Protein AF-0000000087541521 (afdb_homodimer)

Sequence (218 aa):
MKITISLGSNTEQEQHIEEAIERLKTVFSDITFTQPQWTEPIGVVSDRYLNCLANFTTSLSLQQLVQQLKDIETAMGDTHENHKQGIVLIDLDVIKYGDKEVKKIAWLQMKITISLGSNTEQEQHIEEAIERLKTVFSDITFTQPQWTEPIGVVSDRYLNCLANFTTSLSLQQLVQQLKDIETAMGDTHENHKQGIVLIDLDVIKYGDKEVKKIAWLQ

pLDDT: mean 88.77, std 13.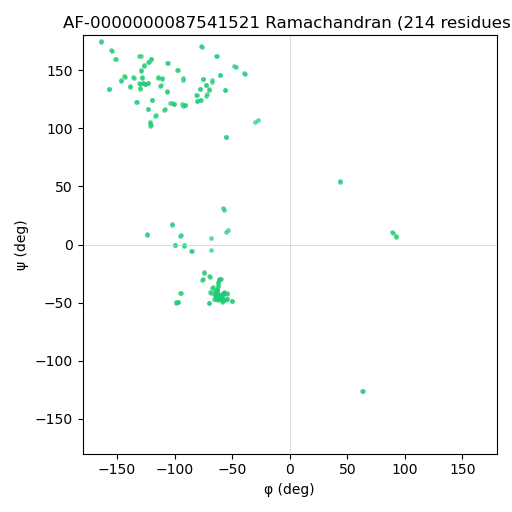25, range [38.22, 98.44]

Organism: Prevotella intermedia (NCBI:txid28131)

Secondary structure (DSSP, 8-state):
-EEEEEEEESSSHHHHHHHHHHHHHHH-TT-EEPPPEEE---------EEEEEEEEE----HHHHHHHHHHHHHHTT--HHHHHTT--S-EEEEEEETTEE----GGG-/-EEEEEEEESSSHHHHHHHHHHHHHHH-TT-EEPPPEEE---------EEEEEEEEE----HHHHHHHHHHHHHHTT--HHHHHTT--S-EEEEEEETTEE----GGG-

InterPro domains:
  IPR000550 7,8-Dihydro-6-hydroxymethylpterin-pyrophosphokinase, HPPK [PF01288] (5-98)
  IPR035907 7,8-Dihydro-6-hydroxymethylpterin-pyrophosphokinase HPPK superfamily [G3DSA:3.30.70.560] (2-107)
  IPR035907 7,8-Dihydro-6-hydroxymethylpterin-pyrophosphokinase HPPK superfamily [SSF55083] (2-102)

Solvent-accessible surface area (backbone atoms only — not comparable to full-atom values): 11579 Å² total; per-residue (Å²): 81,49,37,31,34,36,41,37,15,40,38,69,27,69,62,38,51,52,52,50,51,54,54,46,46,71,72,35,81,72,54,46,69,55,76,72,40,81,39,73,55,61,54,59,79,41,52,54,26,37,31,34,42,35,38,34,69,46,88,65,51,65,64,55,44,52,46,53,46,48,51,51,32,48,75,72,66,36,46,52,69,38,42,54,74,35,40,36,43,50,46,73,42,63,27,27,58,52,93,40,72,69,40,82,62,51,79,74,110,79,49,36,33,34,38,40,36,13,39,39,68,28,70,62,37,51,50,51,49,50,55,54,47,46,73,76,34,82,72,53,45,69,54,76,73,41,82,39,74,55,61,55,60,77,43,51,55,26,37,30,33,43,33,40,35,69,46,87,64,51,66,64,55,44,52,46,52,46,48,51,52,30,48,73,71,66,34,46,52,69,39,42,55,74,35,41,35,45,49,45,70,43,64,28,28,57,52,92,39,74,70,41,81,61,52,79,75,111

Structure (mmCIF, N/CA/C/O backbone):
data_AF-0000000087541521-model_v1
#
loop_
_entity.id
_entity.type
_entity.pdbx_description
1 polymer '2-amino-4-hydroxy-6-hydroxymethyldihydropteridine pyrophosphokinase'
#
loop_
_atom_site.group_PDB
_atom_site.id
_atom_site.type_symbol
_atom_site.label_atom_id
_atom_site.label_alt_id
_atom_site.label_comp_id
_atom_site.label_asym_id
_atom_site.label_entity_id
_atom_site.label_seq_id
_atom_site.pdbx_PDB_ins_code
_atom_site.Cartn_x
_atom_site.Cartn_y
_atom_site.Cartn_z
_atom_site.occupancy
_atom_site.B_iso_or_equiv
_atom_site.auth_seq_id
_atom_site.auth_comp_id
_atom_site.auth_asym_id
_atom_site.auth_atom_id
_atom_site.pdbx_PDB_model_num
ATOM 1 N N . MET A 1 1 ? 17.672 -13.102 -0.834 1 92.25 1 MET A N 1
ATOM 2 C CA . MET A 1 1 ? 16.875 -12.43 0.185 1 92.25 1 MET A CA 1
ATOM 3 C C . MET A 1 1 ? 15.461 -13.016 0.237 1 92.25 1 MET A C 1
ATOM 5 O O . MET A 1 1 ? 14.852 -13.266 -0.803 1 92.25 1 MET A O 1
ATOM 9 N N . LYS A 1 2 ? 15.008 -13.273 1.457 1 96.19 2 LYS A N 1
ATOM 10 C CA . LYS A 1 2 ? 13.672 -13.828 1.643 1 96.19 2 LYS A CA 1
ATOM 11 C C . LYS A 1 2 ? 12.602 -12.742 1.496 1 96.19 2 LYS A C 1
ATOM 13 O O . LYS A 1 2 ? 12.734 -11.656 2.061 1 96.19 2 LYS A O 1
ATOM 18 N N . ILE A 1 3 ? 11.555 -13.109 0.725 1 96.81 3 ILE A N 1
ATOM 19 C CA . ILE A 1 3 ? 10.523 -12.117 0.422 1 96.81 3 ILE A CA 1
ATOM 20 C C . ILE A 1 3 ? 9.148 -12.68 0.769 1 96.81 3 ILE A C 1
ATOM 22 O O . ILE A 1 3 ? 8.883 -13.867 0.548 1 96.81 3 ILE A O 1
ATOM 26 N N . THR A 1 4 ? 8.289 -11.883 1.341 1 96.5 4 THR A N 1
ATOM 27 C CA . THR A 1 4 ? 6.863 -12.156 1.452 1 96.5 4 THR A CA 1
ATOM 28 C C . THR A 1 4 ? 6.051 -11.078 0.741 1 96.5 4 THR A C 1
ATOM 30 O O . THR A 1 4 ? 6.262 -9.883 0.968 1 96.5 4 THR A O 1
ATOM 33 N N . ILE A 1 5 ? 5.223 -11.484 -0.166 1 96.5 5 ILE A N 1
ATOM 34 C CA . ILE A 1 5 ? 4.316 -10.531 -0.799 1 96.5 5 ILE A CA 1
ATOM 35 C C . ILE A 1 5 ? 2.869 -10.961 -0.559 1 96.5 5 ILE A C 1
ATOM 37 O O . ILE A 1 5 ? 2.607 -12.117 -0.218 1 96.5 5 ILE A O 1
ATOM 41 N N . SER A 1 6 ? 1.986 -10.062 -0.69 1 95.44 6 SER A N 1
ATOM 42 C CA . SER A 1 6 ? 0.557 -10.352 -0.658 1 95.44 6 SER A CA 1
ATOM 43 C C . SER A 1 6 ? -0.079 -10.148 -2.029 1 95.44 6 SER A C 1
ATOM 45 O O . SER A 1 6 ? 0.327 -9.266 -2.785 1 95.44 6 SER A O 1
ATOM 47 N N . LEU A 1 7 ? -0.996 -10.984 -2.305 1 96.25 7 LEU A N 1
ATOM 48 C CA . LEU A 1 7 ? -1.888 -10.859 -3.453 1 96.25 7 LEU A CA 1
ATOM 49 C C . LEU A 1 7 ? -3.32 -10.602 -3.002 1 96.25 7 LEU A C 1
ATOM 51 O O . LEU A 1 7 ? -3.805 -11.234 -2.062 1 96.25 7 LEU A O 1
ATOM 55 N N . GLY A 1 8 ? -3.979 -9.688 -3.666 1 93.94 8 GLY A N 1
ATOM 56 C CA . GLY A 1 8 ? -5.383 -9.438 -3.387 1 93.94 8 GLY A CA 1
ATOM 57 C C . GLY A 1 8 ? -6.172 -9.031 -4.617 1 93.94 8 GLY A C 1
ATOM 58 O O . GLY A 1 8 ? -5.668 -8.297 -5.473 1 93.94 8 GLY A O 1
ATOM 59 N N . SER A 1 9 ? -7.445 -9.531 -4.703 1 93.06 9 SER A N 1
ATOM 60 C CA . SER A 1 9 ? -8.359 -9.195 -5.789 1 93.06 9 SER A CA 1
ATOM 61 C C . SER A 1 9 ? -9.797 -9.086 -5.285 1 93.06 9 SER A C 1
ATOM 63 O O . SER A 1 9 ? -10.219 -9.875 -4.434 1 93.06 9 SER A O 1
ATOM 65 N N . ASN A 1 10 ? -10.5 -8.148 -5.898 1 91.5 10 ASN A N 1
ATOM 66 C CA . ASN A 1 10 ? -11.914 -8.055 -5.527 1 91.5 10 ASN A CA 1
ATOM 67 C C . ASN A 1 10 ? -12.82 -8.172 -6.742 1 91.5 10 ASN A C 1
ATOM 69 O O . ASN A 1 10 ? -14.016 -7.887 -6.66 1 91.5 10 ASN A O 1
ATOM 73 N N . THR A 1 11 ? -12.273 -8.5 -7.855 1 92.44 11 THR A N 1
ATOM 74 C CA . THR A 1 11 ? -12.992 -8.664 -9.117 1 92.44 11 THR A CA 1
ATOM 75 C C . THR A 1 11 ? -12.586 -9.953 -9.812 1 92.44 11 THR A C 1
ATOM 77 O O . THR A 1 11 ? -11.398 -10.172 -10.078 1 92.44 11 THR A O 1
ATOM 80 N N . GLU A 1 12 ? -13.641 -10.82 -10.078 1 95.19 12 GLU A N 1
ATOM 81 C CA . GLU A 1 12 ? -13.297 -12.133 -10.625 1 95.19 12 GLU A CA 1
ATOM 82 C C . GLU A 1 12 ? -12.109 -12.742 -9.898 1 95.19 12 GLU A C 1
ATOM 84 O O . GLU A 1 12 ? -11.125 -13.141 -10.531 1 95.19 12 GLU A O 1
ATOM 89 N N . GLN A 1 13 ? -12.273 -12.805 -8.664 1 95.69 13 GLN A N 1
ATOM 90 C CA . GLN A 1 13 ? -11.172 -12.969 -7.715 1 95.69 13 GLN A CA 1
ATOM 91 C C . GLN A 1 13 ? -10.398 -14.25 -8 1 95.69 13 GLN A C 1
ATOM 93 O O . GLN A 1 13 ? -9.172 -14.234 -8.102 1 95.69 13 GLN A O 1
ATOM 98 N N . GLU A 1 14 ? -11.125 -15.344 -8.148 1 96.88 14 GLU A N 1
ATOM 99 C CA . GLU A 1 14 ? -10.453 -16.625 -8.336 1 96.88 14 GLU A CA 1
ATOM 100 C C . GLU A 1 14 ? -9.625 -16.641 -9.617 1 96.88 14 GLU A C 1
ATOM 102 O O . GLU A 1 14 ? -8.477 -17.094 -9.617 1 96.88 14 GLU A O 1
ATOM 107 N N . GLN A 1 15 ? -10.195 -16.156 -10.648 1 97.81 15 GLN A N 1
ATOM 108 C CA . GLN A 1 15 ? -9.508 -16.125 -11.93 1 97.81 15 GLN A CA 1
ATOM 109 C C . GLN A 1 15 ? -8.258 -15.242 -11.859 1 97.81 15 GLN A C 1
ATOM 111 O O . GLN A 1 15 ? -7.195 -15.625 -12.352 1 97.81 15 GLN A O 1
ATOM 116 N N . HIS A 1 16 ? -8.391 -14.102 -11.312 1 98 16 HIS A N 1
ATOM 117 C CA . HIS A 1 16 ? -7.281 -13.148 -11.281 1 98 16 HIS A CA 1
ATOM 118 C C . HIS A 1 16 ? -6.172 -13.633 -10.352 1 98 16 HIS A C 1
ATOM 120 O O . HIS A 1 16 ? -4.988 -13.461 -10.648 1 98 16 HIS A O 1
ATOM 126 N N . ILE A 1 17 ? -6.508 -14.172 -9.234 1 98 17 ILE A N 1
ATOM 127 C CA . ILE A 1 17 ? -5.508 -14.727 -8.328 1 98 17 ILE A CA 1
ATOM 128 C C . ILE A 1 17 ? -4.742 -15.844 -9.031 1 98 17 ILE A C 1
ATOM 130 O O . ILE A 1 17 ? -3.512 -15.898 -8.969 1 98 17 ILE A O 1
ATOM 134 N N . GLU A 1 18 ? -5.469 -16.719 -9.672 1 98.12 18 GLU A N 1
ATOM 135 C CA . GLU A 1 18 ? -4.828 -17.828 -10.391 1 98.12 18 GLU A CA 1
ATOM 136 C C . GLU A 1 18 ? -3.867 -17.297 -11.461 1 98.12 18 GLU A C 1
ATOM 138 O O . GLU A 1 18 ? -2.746 -17.797 -11.594 1 98.12 18 GLU A O 1
ATOM 143 N N . GLU A 1 19 ? -4.32 -16.359 -12.227 1 98.31 19 GLU A N 1
ATOM 144 C CA . GLU A 1 19 ? -3.471 -15.773 -13.258 1 98.31 19 GLU A CA 1
ATOM 145 C C . GLU A 1 19 ? -2.215 -15.148 -12.648 1 98.31 19 GLU A C 1
ATOM 147 O O . GLU A 1 19 ? -1.116 -15.312 -13.18 1 98.31 19 GLU A O 1
ATOM 152 N N . ALA A 1 20 ? -2.393 -14.445 -11.609 1 98.44 20 ALA A N 1
ATOM 153 C CA . ALA A 1 20 ? -1.254 -13.836 -10.93 1 98.44 20 ALA A CA 1
ATOM 154 C C . ALA A 1 20 ? -0.259 -14.891 -10.469 1 98.44 20 ALA A C 1
ATOM 156 O O . ALA A 1 20 ? 0.955 -14.719 -10.594 1 98.44 20 ALA A O 1
ATOM 157 N N . ILE A 1 21 ? -0.761 -15.945 -9.914 1 98.19 21 ILE A N 1
ATOM 158 C CA . ILE A 1 21 ? 0.074 -17.047 -9.445 1 98.19 21 ILE A CA 1
ATOM 159 C C . ILE A 1 21 ? 0.919 -17.578 -10.602 1 98.19 21 ILE A C 1
ATOM 161 O O . ILE A 1 21 ? 2.131 -17.766 -10.461 1 98.19 21 ILE A O 1
ATOM 165 N N . GLU A 1 22 ? 0.287 -17.781 -11.688 1 98 22 GLU A N 1
ATOM 166 C CA . GLU A 1 22 ? 0.994 -18.297 -12.852 1 98 22 GLU A CA 1
ATOM 167 C C . GLU A 1 22 ? 2.088 -17.344 -13.312 1 98 22 GLU A C 1
ATOM 169 O O . GLU A 1 22 ? 3.207 -17.766 -13.609 1 98 22 GLU A O 1
ATOM 174 N N . ARG A 1 23 ? 1.8 -16.125 -13.375 1 98.06 23 ARG A N 1
ATOM 175 C CA . ARG A 1 23 ? 2.771 -15.125 -13.805 1 98.06 23 ARG A CA 1
ATOM 176 C C . ARG A 1 23 ? 3.932 -15.023 -12.82 1 98.06 23 ARG A C 1
ATOM 178 O O . ARG A 1 23 ? 5.09 -14.914 -13.227 1 98.06 23 ARG A O 1
ATOM 185 N N . LEU A 1 24 ? 3.615 -15.023 -11.594 1 98.25 24 LEU A N 1
ATOM 186 C CA . LEU A 1 24 ? 4.641 -14.922 -10.562 1 98.25 24 LEU A CA 1
ATOM 187 C C . LEU A 1 24 ? 5.574 -16.125 -10.602 1 98.25 24 LEU A C 1
ATOM 189 O O . LEU A 1 24 ? 6.781 -15.992 -10.398 1 98.25 24 LEU A O 1
ATOM 193 N N . LYS A 1 25 ? 5.004 -17.281 -10.859 1 97.81 25 LYS A N 1
ATOM 194 C CA . LYS A 1 25 ? 5.809 -18.5 -10.945 1 97.81 25 LYS A CA 1
ATOM 195 C C . LYS A 1 25 ? 6.809 -18.406 -12.094 1 97.81 25 LYS A C 1
ATOM 197 O O . LYS A 1 25 ? 7.898 -18.984 -12.023 1 97.81 25 LYS A O 1
ATOM 202 N N . THR A 1 26 ? 6.395 -17.719 -13.109 1 96.81 26 THR A N 1
ATOM 203 C CA . THR A 1 26 ? 7.277 -17.562 -14.258 1 96.81 26 THR A CA 1
ATOM 204 C C . THR A 1 26 ? 8.461 -16.656 -13.914 1 96.81 26 THR A C 1
ATOM 206 O O . THR A 1 26 ? 9.562 -16.844 -14.445 1 96.81 26 THR A O 1
ATOM 209 N N . VAL A 1 27 ? 8.336 -15.805 -13.039 1 95.62 27 VAL A N 1
ATOM 210 C CA . VAL A 1 27 ? 9.359 -14.828 -12.695 1 95.62 27 VAL A CA 1
ATOM 211 C C . VAL A 1 27 ? 10.195 -15.336 -11.523 1 95.62 27 VAL A C 1
ATOM 213 O O . VAL A 1 27 ? 11.414 -15.172 -11.5 1 95.62 27 VAL A O 1
ATOM 216 N N . PHE A 1 28 ? 9.492 -15.906 -10.586 1 96.88 28 PHE A N 1
ATOM 217 C CA . PHE A 1 28 ? 10.148 -16.406 -9.391 1 96.88 28 PHE A CA 1
ATOM 218 C C . PHE A 1 28 ? 10 -17.922 -9.281 1 96.88 28 PHE A C 1
ATOM 220 O O . PHE A 1 28 ? 8.945 -18.422 -8.891 1 96.88 28 PHE A O 1
ATOM 227 N N . SER A 1 29 ? 11.039 -18.641 -9.43 1 94.12 29 SER A N 1
ATOM 228 C CA . SER A 1 29 ? 11.008 -20.078 -9.633 1 94.12 29 SER A CA 1
ATOM 229 C C . SER A 1 29 ? 10.719 -20.828 -8.328 1 94.12 29 SER A C 1
ATOM 231 O O . SER A 1 29 ? 10.133 -21.906 -8.336 1 94.12 29 SER A O 1
ATOM 233 N N . ASP A 1 30 ? 11.102 -20.328 -7.18 1 97.62 30 ASP A N 1
ATOM 234 C CA . ASP A 1 30 ? 10.953 -21.031 -5.91 1 97.62 30 ASP A CA 1
ATOM 235 C C . ASP A 1 30 ? 9.766 -20.5 -5.117 1 97.62 30 ASP A C 1
ATOM 237 O O . ASP A 1 30 ? 9.648 -20.766 -3.918 1 97.62 30 ASP A O 1
ATOM 241 N N . ILE A 1 31 ? 8.898 -19.828 -5.754 1 98.12 31 ILE A N 1
ATOM 242 C CA . ILE A 1 31 ? 7.805 -19.156 -5.07 1 98.12 31 ILE A CA 1
ATOM 243 C C . ILE A 1 31 ? 6.781 -20.188 -4.594 1 98.12 31 ILE A C 1
ATOM 245 O O . ILE A 1 31 ? 6.477 -21.141 -5.312 1 98.12 31 ILE A O 1
ATOM 249 N N . THR A 1 32 ? 6.301 -20.016 -3.371 1 98.38 32 THR A N 1
ATOM 250 C CA . THR A 1 32 ? 5.199 -20.797 -2.805 1 98.38 32 THR A CA 1
ATOM 251 C C . THR A 1 32 ? 4.066 -19.875 -2.367 1 98.38 32 THR A C 1
ATOM 253 O O . THR A 1 32 ? 4.285 -18.688 -2.102 1 98.38 32 THR A O 1
ATOM 256 N N . PHE A 1 33 ? 2.85 -20.5 -2.305 1 98.12 33 PHE A N 1
ATOM 257 C CA . PHE A 1 33 ? 1.672 -19.703 -1.975 1 98.12 33 PHE A CA 1
ATOM 258 C C . PHE A 1 33 ? 0.891 -20.344 -0.832 1 98.12 33 PHE A C 1
ATOM 260 O O . PHE A 1 33 ? 0.854 -21.562 -0.707 1 98.12 33 PHE A O 1
ATOM 267 N N . THR A 1 34 ? 0.366 -19.516 -0.042 1 96.88 34 THR A N 1
ATOM 268 C CA . THR A 1 34 ? -0.642 -20 0.891 1 96.88 34 THR A CA 1
ATOM 269 C C . THR A 1 34 ? -1.975 -20.219 0.181 1 96.88 34 THR A C 1
ATOM 271 O O . THR A 1 34 ? -2.148 -19.812 -0.966 1 96.88 34 THR A O 1
ATOM 274 N N . GLN A 1 35 ? -2.871 -20.828 0.882 1 96.31 35 GLN A N 1
ATOM 275 C CA . GLN A 1 35 ? -4.227 -20.969 0.358 1 96.31 35 GLN A CA 1
ATOM 276 C C . GLN A 1 35 ? -4.941 -19.625 0.33 1 96.31 35 GLN A C 1
ATOM 278 O O . GLN A 1 35 ? -4.855 -18.844 1.287 1 96.31 35 GLN A O 1
ATOM 283 N N . PRO A 1 36 ? -5.59 -19.344 -0.822 1 96.06 36 PRO A N 1
ATOM 284 C CA . PRO A 1 36 ? -6.359 -18.094 -0.854 1 96.06 36 PRO A CA 1
ATOM 285 C C . PRO A 1 36 ? -7.469 -18.062 0.193 1 96.06 36 PRO A C 1
ATOM 287 O O . PRO A 1 36 ? -8.094 -19.094 0.473 1 96.06 36 PRO A O 1
ATOM 290 N N . GLN A 1 37 ? -7.695 -16.812 0.71 1 94.88 37 GLN A N 1
ATOM 291 C CA . GLN A 1 37 ? -8.727 -16.609 1.727 1 94.88 37 GLN A CA 1
ATOM 292 C C . GLN A 1 37 ? -9.641 -15.453 1.362 1 94.88 37 GLN A C 1
ATOM 294 O O . GLN A 1 37 ? -9.172 -14.422 0.863 1 94.88 37 GLN A O 1
ATOM 299 N N . TRP A 1 38 ? -10.922 -15.703 1.607 1 91.94 38 TRP A N 1
ATOM 300 C CA . TRP A 1 38 ? -11.898 -14.641 1.397 1 91.94 38 TRP A CA 1
ATOM 301 C C . TRP A 1 38 ? -11.922 -13.688 2.586 1 91.94 38 TRP A C 1
ATOM 303 O O . TRP A 1 38 ? -11.961 -14.117 3.738 1 91.94 38 TRP A O 1
ATOM 313 N N . THR A 1 39 ? -11.812 -12.406 2.279 1 85.25 39 THR A N 1
ATOM 314 C CA . THR A 1 39 ? -11.883 -11.391 3.328 1 85.25 39 THR A CA 1
ATOM 315 C C . THR A 1 39 ? -12.891 -10.305 2.965 1 85.25 39 THR A C 1
ATOM 317 O O . THR A 1 39 ? -13.18 -10.094 1.786 1 85.25 39 THR A O 1
ATOM 320 N N . GLU A 1 40 ? -13.508 -9.695 4 1 80.06 40 GLU A N 1
ATOM 321 C CA . GLU A 1 40 ? -14.398 -8.562 3.77 1 80.06 40 GLU A CA 1
ATOM 322 C C . GLU A 1 40 ? -13.602 -7.293 3.453 1 80.06 40 GLU A C 1
ATOM 324 O O . GLU A 1 40 ? -12.492 -7.109 3.957 1 80.06 40 GLU A O 1
ATOM 329 N N . PRO A 1 41 ? -14.188 -6.527 2.533 1 76.25 41 PRO A N 1
ATOM 330 C CA . PRO A 1 41 ? -13.508 -5.246 2.32 1 76.25 41 PRO A CA 1
ATOM 331 C C . PRO A 1 41 ? -13.359 -4.438 3.605 1 76.25 41 PRO A C 1
ATOM 333 O O . PRO A 1 41 ? -14.195 -4.547 4.508 1 76.25 41 PRO A O 1
ATOM 336 N N . ILE A 1 42 ? -12.203 -3.924 3.846 1 61.38 42 ILE A N 1
ATOM 337 C CA . ILE A 1 42 ? -12.023 -3.064 5.012 1 61.38 42 ILE A CA 1
ATOM 338 C C . ILE A 1 42 ? -13.023 -1.912 4.961 1 61.38 42 ILE A C 1
ATOM 340 O O . ILE A 1 42 ? -13.117 -1.204 3.955 1 61.38 42 ILE A O 1
ATOM 344 N N . GLY A 1 43 ? -14.266 -2.113 5.637 1 54.97 43 GLY A N 1
ATOM 345 C CA . GLY A 1 43 ? -15.398 -1.207 5.688 1 54.97 43 GLY A CA 1
ATOM 346 C C . GLY A 1 43 ? -15.008 0.254 5.602 1 54.97 43 GLY A C 1
ATOM 347 O O . GLY A 1 43 ? -13.945 0.645 6.098 1 54.97 43 GLY A O 1
ATOM 348 N N . VAL A 1 44 ? -15.227 0.86 4.492 1 51.72 44 VAL A N 1
ATOM 349 C CA . VAL A 1 44 ? -15.18 2.316 4.426 1 51.72 44 VAL A CA 1
ATOM 350 C C . VAL A 1 44 ? -16.172 2.914 5.422 1 51.72 44 VAL A C 1
ATOM 352 O O . VAL A 1 44 ? -17.359 3.029 5.125 1 51.72 44 VAL A O 1
ATOM 355 N N . VAL A 1 45 ? -16.453 2.311 6.469 1 51.28 45 VAL A N 1
ATOM 356 C CA . VAL A 1 45 ? -17.25 3.205 7.305 1 51.28 45 VAL A CA 1
ATOM 357 C C . VAL A 1 45 ? -16.516 4.531 7.492 1 51.28 45 VAL A C 1
ATOM 359 O O . VAL A 1 45 ? -16.984 5.41 8.219 1 51.28 45 VAL A O 1
ATOM 362 N N . SER A 1 46 ? -15.516 4.672 6.703 1 58.59 46 SER A N 1
ATOM 363 C CA . SER A 1 46 ? -14.719 5.734 7.312 1 58.59 46 SER A CA 1
ATOM 364 C C . SER A 1 46 ? -15.016 7.086 6.672 1 58.59 46 SER A C 1
ATOM 366 O O . SER A 1 46 ? -15.555 7.148 5.562 1 58.59 46 SER A O 1
ATOM 368 N N . ASP A 1 47 ? -14.883 8.148 7.406 1 72.12 47 ASP A N 1
ATOM 369 C CA . ASP A 1 47 ? -14.945 9.57 7.07 1 72.12 47 ASP A CA 1
ATOM 370 C C . ASP A 1 47 ? -14.078 9.883 5.848 1 72.12 47 ASP A C 1
ATOM 372 O O . ASP A 1 47 ? -13.336 9.023 5.371 1 72.12 47 ASP A O 1
ATOM 376 N N . ARG A 1 48 ? -14.43 10.875 5.195 1 87.44 48 ARG A N 1
ATOM 377 C CA . ARG A 1 48 ? -13.602 11.438 4.129 1 87.44 48 ARG A CA 1
ATOM 378 C C . ARG A 1 48 ? -12.125 11.414 4.516 1 87.44 48 ARG A C 1
ATOM 380 O O . ARG A 1 48 ? -11.789 11.383 5.703 1 87.44 48 ARG A O 1
ATOM 387 N N . TYR A 1 49 ? -11.367 11.242 3.492 1 90.88 49 TYR A N 1
ATOM 388 C CA . TYR A 1 49 ? -9.93 11.328 3.705 1 90.88 49 TYR A CA 1
ATOM 389 C C . TYR A 1 49 ? -9.43 12.75 3.451 1 90.88 49 TYR A C 1
ATOM 391 O O . TYR A 1 49 ? -9.969 13.461 2.6 1 90.88 49 TYR A O 1
ATOM 399 N N . LEU A 1 50 ? -8.492 13.125 4.293 1 94.38 50 LEU A N 1
ATOM 400 C CA . LEU A 1 50 ? -7.641 14.266 3.959 1 94.38 50 LEU A CA 1
ATOM 401 C C . LEU A 1 50 ? -6.27 13.797 3.479 1 94.38 50 LEU A C 1
ATOM 403 O O . LEU A 1 50 ? -5.613 13 4.148 1 94.38 50 LEU A O 1
ATOM 407 N N . ASN A 1 51 ? -5.941 14.219 2.236 1 94.44 51 ASN A N 1
ATOM 408 C CA . ASN A 1 51 ? -4.699 13.766 1.623 1 94.44 51 ASN A CA 1
ATOM 409 C C . ASN A 1 51 ? -3.855 14.938 1.139 1 94.44 51 ASN A C 1
ATOM 411 O O . ASN A 1 51 ? -4.391 16 0.811 1 94.44 51 ASN A O 1
ATOM 415 N N . CYS A 1 52 ? -2.535 14.734 1.047 1 95.69 52 CYS A N 1
ATOM 416 C CA . CYS A 1 52 ? -1.644 15.664 0.359 1 95.69 52 CYS A CA 1
ATOM 417 C C . CYS A 1 52 ? -0.382 14.953 -0.119 1 95.69 52 CYS A C 1
ATOM 419 O O . CYS A 1 52 ? -0.144 13.797 0.232 1 95.69 52 CYS A O 1
ATOM 421 N N . LEU A 1 53 ? 0.318 15.641 -0.955 1 96.38 53 LEU A N 1
ATOM 422 C CA . LEU A 1 53 ? 1.6 15.141 -1.438 1 96.38 53 LEU A CA 1
ATOM 423 C C . LEU A 1 53 ? 2.756 15.906 -0.802 1 96.38 53 LEU A C 1
ATOM 425 O O . LEU A 1 53 ? 2.588 17.047 -0.368 1 96.38 53 LEU A O 1
ATOM 429 N N . ALA A 1 54 ? 3.83 15.242 -0.804 1 97.88 54 ALA A N 1
ATOM 430 C CA . ALA A 1 54 ? 5.07 15.875 -0.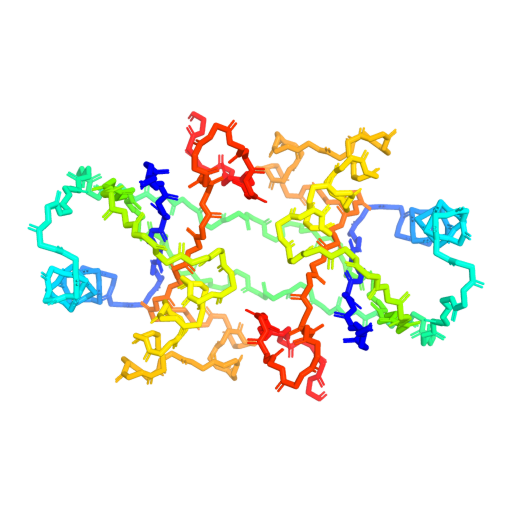365 1 97.88 54 ALA A CA 1
ATOM 431 C C . ALA A 1 54 ? 6.223 15.539 -1.308 1 97.88 54 ALA A C 1
ATOM 433 O O . ALA A 1 54 ? 6.309 14.422 -1.816 1 97.88 54 ALA A O 1
ATOM 434 N N . ASN A 1 55 ? 7.043 16.5 -1.474 1 97.88 55 ASN A N 1
ATOM 435 C CA . ASN A 1 55 ? 8.227 16.359 -2.318 1 97.88 55 ASN A CA 1
ATOM 436 C C . ASN A 1 55 ? 9.5 16.734 -1.571 1 97.88 55 ASN A C 1
ATOM 438 O O . ASN A 1 55 ? 9.508 17.719 -0.812 1 97.88 55 ASN A O 1
ATOM 442 N N . PHE A 1 56 ? 10.523 15.922 -1.787 1 98.12 56 PHE A N 1
ATOM 443 C CA . PHE A 1 56 ? 11.812 16.203 -1.168 1 98.12 56 PHE A CA 1
ATOM 444 C C . PHE A 1 56 ? 12.922 15.398 -1.841 1 98.12 56 PHE A C 1
ATOM 446 O O . PHE A 1 56 ? 12.664 14.617 -2.76 1 98.12 56 PHE A O 1
ATOM 453 N N . THR A 1 57 ? 14.148 15.664 -1.433 1 97.31 57 THR A N 1
ATOM 454 C CA . THR A 1 57 ? 15.305 14.898 -1.884 1 97.31 57 THR A CA 1
ATOM 455 C C . THR A 1 57 ? 15.93 14.133 -0.723 1 97.31 57 THR A C 1
ATOM 457 O O . THR A 1 57 ? 15.828 14.555 0.432 1 97.31 57 THR A O 1
ATOM 460 N N . THR A 1 58 ? 16.438 12.891 -1.055 1 96.75 58 THR A N 1
ATOM 461 C CA . THR A 1 58 ? 17.109 12.117 -0.024 1 96.75 58 THR A CA 1
ATOM 462 C C . THR A 1 58 ? 18.156 11.195 -0.644 1 96.75 58 THR A C 1
ATOM 464 O O . THR A 1 58 ? 18.141 10.945 -1.852 1 96.75 58 THR A O 1
ATOM 467 N N . SER A 1 59 ? 19.109 10.758 0.187 1 95.75 59 SER A N 1
ATOM 468 C CA . SER A 1 59 ? 20.094 9.781 -0.246 1 95.75 59 SER A CA 1
ATOM 469 C C . SER A 1 59 ? 19.734 8.375 0.234 1 95.75 59 SER A C 1
ATOM 471 O O . SER A 1 59 ? 20.438 7.41 -0.085 1 95.75 59 SER A O 1
ATOM 473 N N . LEU A 1 60 ? 18.641 8.258 0.942 1 95.44 60 LEU A N 1
ATOM 474 C CA . LEU A 1 60 ? 18.203 6.965 1.455 1 95.44 60 LEU A CA 1
ATOM 475 C C . LEU A 1 60 ? 17.781 6.043 0.317 1 95.44 60 LEU A C 1
ATOM 477 O O . LEU A 1 60 ? 17.172 6.488 -0.657 1 95.44 60 LEU A O 1
ATOM 481 N N . SER A 1 61 ? 18.125 4.73 0.464 1 93.94 61 SER A N 1
ATOM 482 C CA . SER A 1 61 ? 17.547 3.742 -0.442 1 93.94 61 SER A CA 1
ATOM 483 C C . SER A 1 61 ? 16.031 3.656 -0.276 1 93.94 61 SER A C 1
ATOM 485 O O . SER A 1 61 ? 15.477 4.133 0.72 1 93.94 61 SER A O 1
ATOM 487 N N . LEU A 1 62 ? 15.398 3.09 -1.262 1 92.94 62 LEU A N 1
ATOM 488 C CA . LEU A 1 62 ? 13.953 2.914 -1.159 1 92.94 62 LEU A CA 1
ATOM 489 C C . LEU A 1 62 ? 13.586 2.158 0.113 1 92.94 62 LEU A C 1
ATOM 491 O O . LEU A 1 62 ? 12.625 2.518 0.798 1 92.94 62 LEU A O 1
ATOM 495 N N . GLN A 1 63 ? 14.352 1.145 0.4 1 91.25 63 GLN A N 1
ATOM 496 C CA . GLN A 1 63 ? 14.109 0.345 1.597 1 91.25 63 GLN A CA 1
ATOM 497 C C . GLN A 1 63 ? 14.234 1.194 2.859 1 91.25 63 GLN A C 1
ATOM 499 O O . GLN A 1 63 ? 13.383 1.125 3.744 1 91.25 63 GLN A O 1
ATOM 504 N N . GLN A 1 64 ? 15.234 1.973 2.947 1 93.31 64 GLN A N 1
ATOM 505 C CA . GLN A 1 64 ? 15.469 2.832 4.102 1 93.31 64 GLN A CA 1
ATOM 506 C C . GLN A 1 64 ? 14.375 3.885 4.234 1 93.31 64 GLN A C 1
ATOM 508 O O . GLN A 1 64 ? 13.953 4.215 5.348 1 93.31 64 GLN A O 1
ATOM 513 N N . LEU A 1 65 ? 13.992 4.395 3.09 1 95 65 LEU A N 1
ATOM 514 C CA . LEU A 1 65 ? 12.945 5.414 3.082 1 95 65 LEU A CA 1
ATOM 515 C C . LEU A 1 65 ? 11.633 4.84 3.598 1 95 65 LEU A C 1
ATOM 517 O O . LEU A 1 65 ? 10.977 5.449 4.445 1 95 65 LEU A O 1
ATOM 521 N N . VAL A 1 66 ? 11.273 3.717 3.133 1 93 66 VAL A N 1
ATOM 522 C CA . VAL A 1 66 ? 10.039 3.055 3.557 1 93 66 VAL A CA 1
ATOM 523 C C . VAL A 1 66 ? 10.078 2.82 5.066 1 93 66 VAL A C 1
ATOM 525 O O . VAL A 1 66 ? 9.094 3.086 5.762 1 93 66 VAL A O 1
ATOM 528 N N . GLN A 1 67 ? 11.18 2.408 5.531 1 92.88 67 GLN A N 1
ATOM 529 C CA . GLN A 1 67 ? 11.32 2.168 6.965 1 92.88 67 GLN A CA 1
ATOM 530 C C . GLN A 1 67 ? 11.156 3.461 7.758 1 92.88 67 GLN A C 1
ATOM 532 O O . GLN A 1 67 ? 10.523 3.465 8.82 1 92.88 67 GLN A O 1
ATOM 537 N N . GLN A 1 68 ? 11.766 4.473 7.258 1 94.94 68 GLN A N 1
ATOM 538 C CA . GLN A 1 68 ? 11.664 5.766 7.93 1 94.94 68 GLN A CA 1
ATOM 539 C C . GLN A 1 68 ? 10.211 6.227 8 1 94.94 68 GLN A C 1
ATOM 541 O O . GLN A 1 68 ? 9.773 6.762 9.023 1 94.94 68 GLN A O 1
ATOM 546 N N . LEU A 1 69 ? 9.453 6.113 6.941 1 95.25 69 LEU A N 1
ATOM 547 C CA . LEU A 1 69 ? 8.047 6.496 6.922 1 95.25 69 LEU A CA 1
ATOM 548 C C . LEU A 1 69 ? 7.238 5.641 7.887 1 95.25 69 LEU A C 1
ATOM 550 O O . LEU A 1 69 ? 6.367 6.148 8.594 1 95.25 69 LEU A O 1
ATOM 554 N N . LYS A 1 70 ? 7.57 4.414 7.938 1 92.62 70 LYS A N 1
ATOM 555 C CA . LYS A 1 70 ? 6.887 3.512 8.859 1 92.62 70 LYS A CA 1
ATOM 556 C C . LYS A 1 70 ? 7.152 3.906 10.312 1 92.62 70 LYS A C 1
ATOM 558 O O . LYS A 1 70 ? 6.258 3.82 11.156 1 92.62 70 LYS A O 1
ATOM 563 N N . ASP A 1 71 ? 8.352 4.227 10.562 1 94 71 ASP A N 1
ATOM 564 C CA . ASP A 1 71 ? 8.703 4.68 11.906 1 94 71 ASP A CA 1
ATOM 565 C C . ASP A 1 71 ? 7.855 5.883 12.312 1 94 71 ASP A C 1
ATOM 567 O O . ASP A 1 71 ? 7.422 5.984 13.461 1 94 71 ASP A O 1
ATOM 571 N N . ILE A 1 72 ? 7.66 6.77 11.398 1 96.06 72 ILE A N 1
ATOM 572 C CA . ILE A 1 72 ? 6.852 7.957 11.672 1 96.06 72 ILE A CA 1
ATOM 573 C C . ILE A 1 72 ? 5.406 7.543 11.938 1 96.06 72 ILE A C 1
ATOM 575 O O . ILE A 1 72 ? 4.789 8.016 12.898 1 96.06 72 ILE A O 1
ATOM 579 N N . GLU A 1 73 ? 4.805 6.672 11.102 1 95.62 73 GLU A N 1
ATOM 580 C CA . GLU A 1 73 ? 3.453 6.164 11.32 1 95.62 73 GLU A CA 1
ATOM 581 C C . GLU A 1 73 ? 3.314 5.539 12.703 1 95.62 73 GLU A C 1
ATOM 583 O O . GLU A 1 73 ? 2.357 5.824 13.43 1 95.62 73 GLU A O 1
ATOM 588 N N . THR A 1 74 ? 4.301 4.707 13.031 1 93.19 74 THR A N 1
ATOM 589 C CA . THR A 1 74 ? 4.301 4.012 14.312 1 93.19 74 THR A CA 1
ATOM 590 C C . THR A 1 74 ? 4.371 5.004 15.469 1 93.19 74 THR A C 1
ATOM 592 O O . THR A 1 74 ? 3.646 4.871 16.453 1 93.19 74 THR A O 1
ATOM 595 N N . ALA A 1 75 ? 5.188 5.961 15.375 1 95.81 75 ALA A N 1
ATOM 596 C CA . ALA A 1 75 ? 5.336 6.984 16.406 1 95.81 75 ALA A CA 1
ATOM 597 C C . ALA A 1 75 ? 4.035 7.758 16.594 1 95.81 75 ALA A C 1
ATOM 599 O O . ALA A 1 75 ? 3.742 8.219 17.703 1 95.81 75 ALA A O 1
ATOM 600 N N . MET A 1 76 ? 3.256 7.887 15.555 1 96.75 76 MET A N 1
ATOM 601 C CA . MET A 1 76 ? 1.99 8.609 15.617 1 96.75 76 MET A CA 1
ATOM 602 C C . MET A 1 76 ? 0.868 7.703 16.109 1 96.75 76 MET A C 1
ATOM 604 O O . MET A 1 76 ? -0.269 8.148 16.281 1 96.75 76 MET A O 1
ATOM 608 N N . GLY A 1 77 ? 1.154 6.473 16.281 1 94 77 GLY A N 1
ATOM 609 C CA . GLY A 1 77 ? 0.191 5.547 16.859 1 94 77 GLY A CA 1
ATOM 610 C C . GLY A 1 77 ? -0.643 4.832 15.805 1 94 77 GLY A C 1
ATOM 611 O O . GLY A 1 77 ? -1.67 4.23 16.125 1 94 77 GLY A O 1
ATOM 612 N N . ASP A 1 78 ? -0.259 5.062 14.539 1 90.44 78 ASP A N 1
ATOM 613 C CA . ASP A 1 78 ? -0.979 4.312 13.508 1 90.44 78 ASP A CA 1
ATOM 614 C C . ASP A 1 78 ? -0.581 2.84 13.523 1 90.44 78 ASP A C 1
ATOM 616 O O . ASP A 1 78 ? 0.606 2.512 13.586 1 90.44 78 ASP A O 1
ATOM 620 N N . THR A 1 79 ? -1.633 1.966 13.547 1 84.88 79 THR A N 1
ATOM 621 C CA . THR A 1 79 ? -1.361 0.535 13.641 1 84.88 79 THR A CA 1
ATOM 622 C C . THR A 1 79 ? -2.158 -0.233 12.586 1 84.88 79 THR A C 1
ATOM 624 O O . THR A 1 79 ? -3.146 0.278 12.055 1 84.88 79 THR A O 1
ATOM 627 N N . HIS A 1 80 ? -1.644 -1.411 12.422 1 79.81 80 HIS A N 1
ATOM 628 C CA . HIS A 1 80 ? -2.363 -2.312 11.531 1 79.81 80 HIS A CA 1
ATOM 629 C C . HIS A 1 80 ? -3.764 -2.609 12.055 1 79.81 80 HIS A C 1
ATOM 631 O O . HIS A 1 80 ? -4.715 -2.711 11.273 1 79.81 80 HIS A O 1
ATOM 637 N N . GLU A 1 81 ? -3.83 -2.682 13.312 1 81.56 81 GLU A N 1
ATOM 638 C CA . GLU A 1 81 ? -5.113 -2.947 13.945 1 81.56 81 GLU A CA 1
ATOM 639 C C . GLU A 1 81 ? -6.109 -1.822 13.68 1 81.56 81 GLU A C 1
ATOM 641 O O . GLU A 1 81 ? -7.293 -2.074 13.453 1 81.56 81 GLU A O 1
ATOM 646 N N . ASN A 1 82 ? -5.676 -0.619 13.742 1 83.56 82 ASN A N 1
ATOM 647 C CA . ASN A 1 82 ? -6.527 0.516 13.398 1 83.56 82 ASN A CA 1
ATOM 648 C C . ASN A 1 82 ? -7.078 0.396 11.977 1 83.56 82 ASN A C 1
ATOM 650 O O . ASN A 1 82 ? -8.281 0.565 11.758 1 83.56 82 ASN A O 1
ATOM 654 N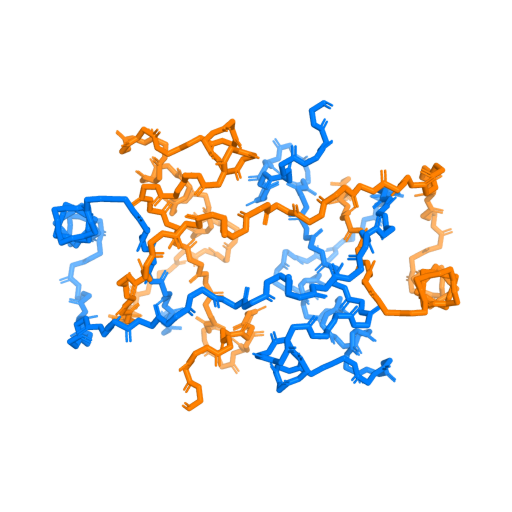 N . HIS A 1 83 ? -6.262 -0.004 11.062 1 80.56 83 HIS A N 1
ATOM 655 C CA . HIS A 1 83 ? -6.66 -0.089 9.664 1 80.56 83 HIS A CA 1
ATOM 656 C C . HIS A 1 83 ? -7.715 -1.171 9.453 1 80.56 83 HIS A C 1
ATOM 658 O O . HIS A 1 83 ? -8.633 -1.001 8.648 1 80.56 83 HIS A O 1
ATOM 664 N N . LYS A 1 84 ? -7.586 -2.223 10.164 1 76.5 84 LYS A N 1
ATOM 665 C CA . LYS A 1 84 ? -8.562 -3.305 10.086 1 76.5 84 LYS A CA 1
ATOM 666 C C . LYS A 1 84 ? -9.953 -2.82 10.484 1 76.5 84 LYS A C 1
ATOM 668 O O . LYS A 1 84 ? -10.961 -3.322 9.984 1 76.5 84 LYS A O 1
ATOM 673 N N . GLN A 1 85 ? -9.977 -1.853 11.344 1 80.62 85 GLN A N 1
ATOM 674 C CA . GLN A 1 85 ? -11.242 -1.302 11.828 1 80.62 85 GLN A CA 1
ATOM 675 C C . GLN A 1 85 ? -11.688 -0.122 10.969 1 80.62 85 GLN A C 1
ATOM 677 O O . GLN A 1 85 ? -12.672 0.546 11.289 1 80.62 85 GLN A O 1
ATOM 682 N N . GLY A 1 86 ? -10.883 0.154 10.039 1 79.75 86 GLY A N 1
ATOM 683 C CA . GLY A 1 86 ? -11.227 1.244 9.141 1 79.75 86 GLY A CA 1
ATOM 684 C C . GLY A 1 86 ? -10.719 2.592 9.617 1 79.75 86 GLY A C 1
ATOM 685 O O . GLY A 1 86 ? -11.164 3.635 9.133 1 79.75 86 GLY A O 1
ATOM 686 N N . ILE A 1 87 ? -9.891 2.576 10.617 1 86.75 87 ILE A N 1
ATOM 687 C CA . ILE A 1 87 ? -9.336 3.805 11.18 1 86.75 87 ILE A CA 1
ATOM 688 C C . ILE A 1 87 ? -7.918 4.016 10.648 1 86.75 87 ILE A C 1
ATOM 690 O O . ILE A 1 87 ? -7.035 3.186 10.875 1 86.75 87 ILE A O 1
ATOM 694 N N . VAL A 1 88 ? -7.691 5.098 10.008 1 90.62 88 VAL A N 1
ATOM 695 C CA . VAL A 1 88 ? -6.371 5.457 9.5 1 90.62 88 VAL A CA 1
ATOM 696 C C . VAL A 1 88 ? -5.934 6.797 10.094 1 90.62 88 VAL A C 1
ATOM 698 O O . VAL A 1 88 ? -6.391 7.855 9.656 1 90.62 88 VAL A O 1
ATOM 701 N N . LEU A 1 89 ? -5.035 6.73 11.031 1 94.19 89 LEU A N 1
ATOM 702 C CA . LEU A 1 89 ? -4.508 7.969 11.594 1 94.19 89 LEU A CA 1
ATOM 703 C C . LEU A 1 89 ? -3.639 8.695 10.578 1 94.19 89 LEU A C 1
ATOM 705 O O . LEU A 1 89 ? -3.812 9.898 10.352 1 94.19 89 LEU A O 1
ATOM 709 N N . ILE A 1 90 ? -2.715 7.953 10.008 1 95.19 90 ILE A N 1
ATOM 710 C CA . ILE A 1 90 ? -1.831 8.484 8.977 1 95.19 90 ILE A CA 1
ATOM 711 C C . ILE A 1 90 ? -1.285 7.34 8.125 1 95.19 90 ILE A C 1
ATOM 713 O O . ILE A 1 90 ? -0.925 6.281 8.648 1 95.19 90 ILE A O 1
ATOM 717 N N . ASP A 1 91 ? -1.296 7.457 6.863 1 92.31 91 ASP A N 1
ATOM 718 C CA . ASP A 1 91 ? -0.688 6.555 5.891 1 92.31 91 ASP A CA 1
ATOM 719 C C . ASP A 1 91 ? 0.295 7.301 4.988 1 92.31 91 ASP A C 1
ATOM 721 O O . ASP A 1 91 ? -0.07 8.281 4.344 1 92.31 91 ASP A O 1
ATOM 725 N N . LEU A 1 92 ? 1.528 6.938 5.066 1 95.19 92 LEU A N 1
ATOM 726 C CA . LEU A 1 92 ? 2.584 7.527 4.246 1 95.19 92 LEU A CA 1
ATOM 727 C C . LEU A 1 92 ? 3.066 6.535 3.191 1 95.19 92 LEU A C 1
ATOM 729 O O . LEU A 1 92 ? 3.545 5.449 3.523 1 95.19 92 LEU A O 1
ATOM 733 N N . ASP A 1 93 ? 2.9 6.832 1.95 1 92.44 93 ASP A N 1
ATOM 734 C CA . ASP A 1 93 ? 3.291 5.93 0.872 1 92.44 93 ASP A CA 1
ATOM 735 C C . ASP A 1 93 ? 4.262 6.609 -0.09 1 92.44 93 ASP A C 1
ATOM 737 O O . ASP A 1 93 ? 4.09 7.785 -0.427 1 92.44 93 ASP A O 1
ATOM 741 N N . VAL A 1 94 ? 5.254 5.848 -0.491 1 93.94 94 VAL A N 1
ATOM 742 C CA . VAL A 1 94 ? 6.137 6.352 -1.542 1 93.94 94 VAL A CA 1
ATOM 743 C C . VAL A 1 94 ? 5.445 6.223 -2.898 1 93.94 94 VAL A C 1
ATOM 745 O O . VAL A 1 94 ? 5.02 5.133 -3.287 1 93.94 94 VAL A O 1
ATOM 748 N N . ILE A 1 95 ? 5.352 7.328 -3.58 1 92.38 95 ILE A N 1
ATOM 749 C CA . ILE A 1 95 ? 4.684 7.352 -4.875 1 92.38 95 ILE A CA 1
ATOM 750 C C . ILE A 1 95 ? 5.723 7.293 -5.992 1 92.38 95 ILE A C 1
ATOM 752 O O . ILE A 1 95 ? 5.598 6.5 -6.93 1 92.38 95 ILE A O 1
ATOM 756 N N . LYS A 1 96 ? 6.684 8.156 -5.863 1 93.38 96 LYS A N 1
ATOM 757 C CA . LYS A 1 96 ? 7.777 8.203 -6.832 1 93.38 96 LYS A CA 1
ATOM 758 C C . LYS A 1 96 ? 9.133 8.188 -6.129 1 93.38 96 LYS A C 1
ATOM 760 O O . LYS A 1 96 ? 9.32 8.859 -5.113 1 93.38 96 LYS A O 1
ATOM 765 N N . TYR A 1 97 ? 10.047 7.367 -6.613 1 94.75 97 TYR A N 1
ATOM 766 C CA . TYR A 1 97 ? 11.445 7.297 -6.203 1 94.75 97 TYR A CA 1
ATOM 767 C C . TYR A 1 97 ? 12.375 7.566 -7.387 1 94.75 97 TYR A C 1
ATOM 769 O O . TYR A 1 97 ? 12.641 6.668 -8.188 1 94.75 97 TYR A O 1
ATOM 777 N N . GLY A 1 98 ? 12.836 8.734 -7.34 1 92.88 98 GLY A N 1
ATOM 778 C CA . GLY A 1 98 ? 13.477 9.172 -8.57 1 92.88 98 GLY A CA 1
ATOM 779 C C . GLY A 1 98 ? 12.531 9.234 -9.75 1 92.88 98 GLY A C 1
ATOM 780 O O . GLY A 1 98 ? 11.469 9.844 -9.672 1 92.88 98 GLY A O 1
ATOM 781 N N . ASP A 1 99 ? 12.898 8.57 -10.789 1 88.94 99 ASP A N 1
ATOM 782 C CA . ASP A 1 99 ? 12.062 8.57 -11.992 1 88.94 99 ASP A CA 1
ATOM 783 C C . ASP A 1 99 ? 11.133 7.363 -12.016 1 88.94 99 ASP A C 1
ATOM 785 O O . ASP A 1 99 ? 10.375 7.176 -12.969 1 88.94 99 ASP A O 1
ATOM 789 N N . LYS A 1 100 ? 11.156 6.727 -10.953 1 86.25 100 LYS A N 1
ATOM 790 C CA . LYS A 1 100 ? 10.406 5.473 -10.938 1 86.25 100 LYS A CA 1
ATOM 791 C C . LYS A 1 100 ? 9.125 5.613 -10.117 1 86.25 100 LYS A C 1
ATOM 793 O O . LYS A 1 100 ? 9.148 6.148 -9.008 1 86.25 100 LYS A O 1
ATOM 798 N N . GLU A 1 101 ? 8.07 5.18 -10.68 1 86.75 101 GLU A N 1
ATOM 799 C CA . GLU A 1 101 ? 6.801 5.141 -9.961 1 86.75 101 GLU A CA 1
ATOM 800 C C . GLU A 1 101 ? 6.723 3.914 -9.047 1 86.75 101 GLU A C 1
ATOM 802 O O . GLU A 1 101 ? 6.945 2.789 -9.5 1 86.75 101 GLU A O 1
ATOM 807 N N . VAL A 1 102 ? 6.5 4.105 -7.793 1 83.06 102 VAL A N 1
ATOM 808 C CA . VAL A 1 102 ? 6.445 3.037 -6.801 1 83.06 102 VAL A CA 1
ATOM 809 C C . VAL A 1 102 ? 4.992 2.641 -6.547 1 83.06 102 VAL A C 1
ATOM 811 O O . VAL A 1 102 ? 4.672 1.451 -6.473 1 83.06 102 VAL A O 1
ATOM 814 N N . LYS A 1 103 ? 4.168 3.57 -6.316 1 79.31 103 LYS A N 1
ATOM 815 C CA . LYS A 1 103 ? 2.744 3.357 -6.07 1 79.31 103 LYS A CA 1
ATOM 816 C C . LYS A 1 103 ? 1.901 4.41 -6.785 1 79.31 103 LYS A C 1
ATOM 818 O O . LYS A 1 103 ? 2.283 5.582 -6.848 1 79.31 103 LYS A O 1
ATOM 823 N N . LYS A 1 104 ? 0.894 3.799 -7.324 1 64.94 104 LYS A N 1
ATOM 824 C CA . LYS A 1 104 ? -0.025 4.742 -7.953 1 64.94 104 LYS A CA 1
ATOM 825 C C . LYS A 1 104 ? -1.148 5.137 -7 1 64.94 104 LYS A C 1
ATOM 827 O O . LYS A 1 104 ? -1.683 4.293 -6.277 1 64.94 104 LYS A O 1
ATOM 832 N N . ILE A 1 105 ? -1.312 6.387 -6.676 1 60.03 105 ILE A N 1
ATOM 833 C CA . ILE A 1 105 ? -2.375 6.852 -5.793 1 60.03 105 ILE A CA 1
ATOM 834 C C . ILE A 1 105 ? -3.604 7.23 -6.613 1 60.03 105 ILE A C 1
ATOM 836 O O . ILE A 1 105 ? -3.494 7.941 -7.617 1 60.03 105 ILE A O 1
ATOM 840 N N . ALA A 1 106 ? -4.625 6.578 -6.34 1 51.69 106 ALA A N 1
ATOM 841 C CA . ALA A 1 106 ? -5.895 6.77 -7.043 1 51.69 106 ALA A CA 1
ATOM 842 C C . ALA A 1 106 ? -6.273 8.242 -7.094 1 51.69 106 ALA A C 1
ATOM 844 O O . ALA A 1 106 ? -6.809 8.719 -8.094 1 51.69 106 ALA A O 1
ATOM 845 N N . TRP A 1 107 ? -6.238 8.969 -6.031 1 49.16 107 TRP A N 1
ATOM 846 C CA . TRP A 1 107 ? -6.824 10.305 -5.996 1 49.16 107 TRP A CA 1
ATOM 847 C C . TRP A 1 107 ? -5.957 11.305 -6.754 1 49.16 107 TRP A C 1
ATOM 849 O O . TRP A 1 107 ? -6.355 12.453 -6.961 1 49.16 107 TRP A O 1
ATOM 859 N N . LEU A 1 108 ? -4.645 11.016 -6.898 1 48.12 108 LEU A N 1
ATOM 860 C CA . LEU A 1 108 ? -3.799 12 -7.562 1 48.12 108 LEU A CA 1
ATOM 861 C C . LEU A 1 108 ? -4.156 12.109 -9.039 1 48.12 108 LEU A C 1
ATOM 863 O O . LEU A 1 108 ? -3.562 12.906 -9.773 1 48.12 108 LEU A O 1
ATOM 867 N N . GLN A 1 109 ? -5.078 11.555 -9.617 1 38.22 109 GLN A N 1
ATOM 868 C CA . GLN A 1 109 ? -5.277 11.953 -11.008 1 38.22 109 GLN A CA 1
ATOM 869 C C . GLN A 1 109 ? -5.73 13.406 -11.109 1 38.22 109 GLN A C 1
ATOM 871 O O . GLN A 1 109 ? -6.512 13.875 -10.273 1 38.22 109 GLN A O 1
ATOM 876 N N . MET B 1 1 ? 18.312 12.055 -4.496 1 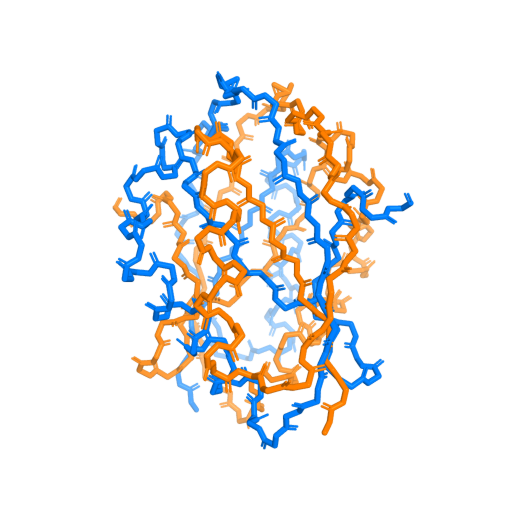92.31 1 MET B N 1
ATOM 877 C CA . MET B 1 1 ? 17.219 11.461 -5.258 1 92.31 1 MET B CA 1
ATOM 878 C C . MET B 1 1 ? 15.898 12.164 -4.949 1 92.31 1 MET B C 1
ATOM 880 O O . MET B 1 1 ? 15.602 12.461 -3.789 1 92.31 1 MET B O 1
ATOM 884 N N . LYS B 1 2 ? 15.18 12.469 -6.012 1 96.06 2 LYS B N 1
ATOM 885 C CA . LYS B 1 2 ? 13.891 13.133 -5.852 1 96.06 2 LYS B CA 1
ATOM 886 C C . LYS B 1 2 ? 12.812 12.148 -5.422 1 96.06 2 LYS B C 1
ATOM 888 O O . LYS B 1 2 ? 12.695 11.062 -5.992 1 96.06 2 LYS B O 1
ATOM 893 N N . ILE B 1 3 ? 12.039 12.594 -4.41 1 96.81 3 ILE B N 1
ATOM 894 C CA . ILE B 1 3 ? 11.039 11.695 -3.84 1 96.81 3 ILE B CA 1
ATOM 895 C C . ILE B 1 3 ? 9.672 12.375 -3.822 1 96.81 3 ILE B C 1
ATOM 897 O O . ILE B 1 3 ? 9.578 13.578 -3.557 1 96.81 3 ILE B O 1
ATOM 901 N N . THR B 1 4 ? 8.625 11.664 -4.141 1 96.56 4 THR B N 1
ATOM 902 C CA . THR B 1 4 ? 7.25 12.062 -3.883 1 96.56 4 THR B CA 1
ATOM 903 C C . THR B 1 4 ? 6.559 11.047 -2.975 1 96.56 4 THR B C 1
ATOM 905 O O . THR B 1 4 ? 6.59 9.844 -3.238 1 96.56 4 THR B O 1
ATOM 908 N N . ILE B 1 5 ? 6.035 11.516 -1.888 1 96.5 5 ILE B N 1
ATOM 909 C CA . ILE B 1 5 ? 5.242 10.641 -1.033 1 96.5 5 ILE B CA 1
ATOM 910 C C . ILE B 1 5 ? 3.826 11.195 -0.897 1 96.5 5 ILE B C 1
ATOM 912 O O . ILE B 1 5 ? 3.588 12.375 -1.173 1 96.5 5 ILE B O 1
ATOM 916 N N . SER B 1 6 ? 2.926 10.367 -0.532 1 95.5 6 SER B N 1
ATOM 917 C CA . SER B 1 6 ? 1.566 10.781 -0.198 1 95.5 6 SER B CA 1
ATOM 918 C C . SER B 1 6 ? 1.288 10.617 1.292 1 95.5 6 SER B C 1
ATOM 920 O O . SER B 1 6 ? 1.788 9.68 1.921 1 95.5 6 SER B O 1
ATOM 922 N N . LEU B 1 7 ? 0.563 11.539 1.791 1 96.25 7 LEU B N 1
ATOM 923 C CA . LEU B 1 7 ? -0.01 11.469 3.131 1 96.25 7 LEU B CA 1
ATOM 924 C C . LEU B 1 7 ? -1.528 11.336 3.066 1 96.25 7 LEU B C 1
ATOM 926 O O . LEU B 1 7 ? -2.182 12.023 2.279 1 96.25 7 LEU B O 1
ATOM 930 N N . GLY B 1 8 ? -2.08 10.469 3.893 1 93.94 8 GLY B N 1
ATOM 931 C CA . GLY B 1 8 ? -3.525 10.336 3.99 1 93.94 8 GLY B CA 1
ATOM 932 C C . GLY B 1 8 ? -4 9.984 5.387 1 93.94 8 GLY B C 1
ATOM 933 O O . GLY B 1 8 ? -3.355 9.203 6.09 1 93.94 8 GLY B O 1
ATOM 934 N N . SER B 1 9 ? -5.152 10.609 5.797 1 93.06 9 SER B N 1
ATOM 935 C CA . SER B 1 9 ? -5.785 10.336 7.086 1 93.06 9 SER B CA 1
ATOM 936 C C . SER B 1 9 ? -7.305 10.367 6.973 1 93.06 9 SER B C 1
ATOM 938 O O . SER B 1 9 ? -7.863 11.195 6.25 1 93.06 9 SER B O 1
ATOM 940 N N . ASN B 1 10 ? -7.918 9.477 7.754 1 91.5 10 ASN B N 1
ATOM 941 C CA . ASN B 1 10 ? -9.375 9.508 7.762 1 91.5 10 ASN B CA 1
ATOM 942 C C . ASN B 1 10 ? -9.93 9.695 9.172 1 91.5 10 ASN B C 1
ATOM 944 O O . ASN B 1 10 ? -11.125 9.5 9.406 1 91.5 10 ASN B O 1
ATOM 948 N N . THR B 1 11 ? -9.086 9.961 10.102 1 92.25 11 THR B N 1
ATOM 949 C CA . THR B 1 11 ? -9.445 10.164 11.5 1 92.25 11 THR B CA 1
ATOM 950 C C . THR B 1 11 ? -8.758 11.406 12.062 1 92.25 11 THR B C 1
ATOM 952 O O . THR B 1 11 ? -7.527 11.516 12.016 1 92.25 11 THR B O 1
ATOM 955 N N . GLU B 1 12 ? -9.633 12.367 12.586 1 94.94 12 GLU B N 1
ATOM 956 C CA . GLU B 1 12 ? -9.047 13.633 13.016 1 94.94 12 GLU B CA 1
ATOM 957 C C . GLU B 1 12 ? -8.031 14.148 11.992 1 94.94 12 GLU B C 1
ATOM 959 O O . GLU B 1 12 ? -6.891 14.453 12.344 1 94.94 12 GLU B O 1
ATOM 964 N N . GLN B 1 13 ? -8.5 14.234 10.82 1 95.62 13 GLN B N 1
ATOM 965 C CA . GLN B 1 13 ? -7.672 14.312 9.625 1 95.62 13 GLN B CA 1
ATOM 966 C C . GLN B 1 13 ? -6.742 15.523 9.68 1 95.62 13 GLN B C 1
ATOM 968 O O . GLN B 1 13 ? -5.535 15.391 9.461 1 95.62 13 GLN B O 1
ATOM 973 N N . GLU B 1 14 ? -7.301 16.672 10.016 1 96.81 14 GLU B N 1
ATOM 974 C CA . GLU B 1 14 ? -6.496 17.891 10.008 1 96.81 14 GLU B CA 1
ATOM 975 C C . GLU B 1 14 ? -5.367 17.797 11.031 1 96.81 14 GLU B C 1
ATOM 977 O O . GLU B 1 14 ? -4.227 18.172 10.734 1 96.81 14 GLU B O 1
ATOM 982 N N . GLN B 1 15 ? -5.691 17.359 12.172 1 97.75 15 GLN B N 1
ATOM 983 C CA . GLN B 1 15 ? -4.699 17.234 13.234 1 97.75 15 GLN B CA 1
ATOM 984 C C . GLN B 1 15 ? -3.598 16.25 12.852 1 97.75 15 GLN B C 1
ATOM 986 O O . GLN B 1 15 ? -2.414 16.531 13.039 1 97.75 15 GLN B O 1
ATOM 991 N N . HIS B 1 16 ? -3.963 15.133 12.383 1 97.88 16 HIS B N 1
ATOM 992 C CA . HIS B 1 16 ? -2.988 14.094 12.07 1 97.88 16 HIS B CA 1
ATOM 993 C C . HIS B 1 16 ? -2.121 14.492 10.883 1 97.88 16 HIS B C 1
ATOM 995 O O . HIS B 1 16 ? -0.919 14.219 10.867 1 97.88 16 HIS B O 1
ATOM 1001 N N . ILE B 1 17 ? -2.682 15.062 9.875 1 98 17 ILE B N 1
ATOM 1002 C CA . ILE B 1 17 ? -1.905 15.539 8.734 1 98 17 ILE B CA 1
ATOM 1003 C C . ILE B 1 17 ? -0.89 16.578 9.203 1 98 17 ILE B C 1
ATOM 1005 O O . ILE B 1 17 ? 0.281 16.531 8.82 1 98 17 ILE B O 1
ATOM 1009 N N . GLU B 1 18 ? -1.351 17.516 10 1 98.06 18 GLU B N 1
ATOM 1010 C CA . GLU B 1 18 ? -0.454 18.547 10.523 1 98.06 18 GLU B CA 1
ATOM 1011 C C . GLU B 1 18 ? 0.7 17.922 11.305 1 98.06 18 GLU B C 1
ATOM 1013 O O . GLU B 1 18 ? 1.854 18.328 11.141 1 98.06 18 GLU B O 1
ATOM 1018 N N . GLU B 1 19 ? 0.373 17.031 12.172 1 98.31 19 GLU B N 1
ATOM 1019 C CA . GLU B 1 19 ? 1.407 16.359 12.953 1 98.31 19 GLU B CA 1
ATOM 1020 C C . GLU B 1 19 ? 2.406 15.641 12.047 1 98.31 19 GLU B C 1
ATOM 1022 O O . GLU B 1 19 ? 3.615 15.703 12.281 1 98.31 19 GLU B O 1
ATOM 1027 N N . ALA B 1 20 ? 1.905 14.969 11.102 1 98.44 20 ALA B N 1
ATOM 1028 C CA . ALA B 1 20 ? 2.773 14.266 10.164 1 98.44 20 ALA B CA 1
ATOM 1029 C C . ALA B 1 20 ? 3.701 15.242 9.438 1 98.44 20 ALA B C 1
ATOM 1031 O O . ALA B 1 20 ? 4.887 14.953 9.258 1 98.44 20 ALA B O 1
ATOM 1032 N N . ILE B 1 21 ? 3.172 16.328 9.023 1 98.19 21 ILE B N 1
ATOM 1033 C CA . ILE B 1 21 ? 3.949 17.359 8.344 1 98.19 21 ILE B CA 1
ATOM 1034 C C . ILE B 1 21 ? 5.109 17.797 9.227 1 98.19 21 ILE B C 1
ATOM 1036 O O . ILE B 1 21 ? 6.25 17.891 8.773 1 98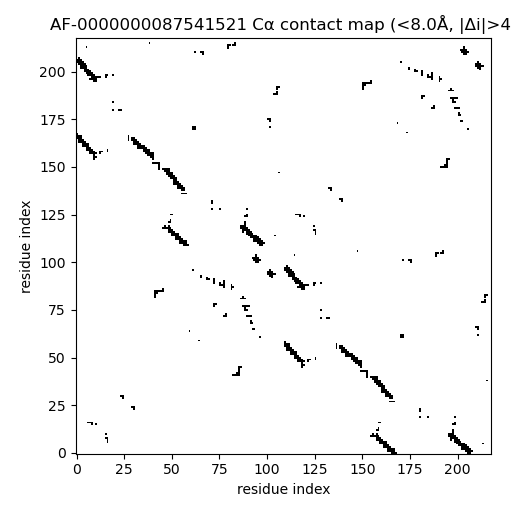.19 21 ILE B O 1
ATOM 1040 N N . GLU B 1 22 ? 4.801 18.047 10.445 1 98 22 GLU B N 1
ATOM 1041 C CA . GLU B 1 22 ? 5.828 18.5 11.383 1 98 22 GLU B CA 1
ATOM 1042 C C . GLU B 1 22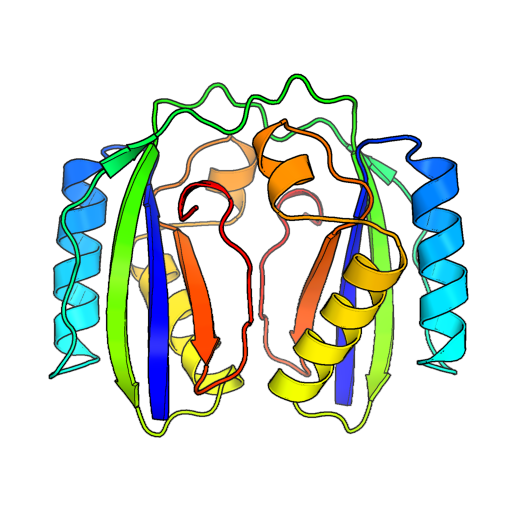 ? 6.918 17.438 11.555 1 98 22 GLU B C 1
ATOM 1044 O O . GLU B 1 22 ? 8.109 17.766 11.555 1 98 22 GLU B O 1
ATOM 1049 N N . ARG B 1 23 ? 6.543 16.25 11.711 1 98.06 23 ARG B N 1
ATOM 1050 C CA . ARG B 1 23 ? 7.508 15.164 11.891 1 98.06 23 ARG B CA 1
ATOM 1051 C C . ARG B 1 23 ? 8.359 14.984 10.641 1 98.06 23 ARG B C 1
ATOM 1053 O O . ARG B 1 23 ? 9.57 14.773 10.734 1 98.06 23 ARG B O 1
ATOM 1060 N N . LEU B 1 24 ? 7.738 15.023 9.531 1 98.19 24 LEU B N 1
ATOM 1061 C CA . LEU B 1 24 ? 8.453 14.852 8.266 1 98.19 24 LEU B CA 1
ATOM 1062 C C . LEU B 1 24 ? 9.461 15.969 8.055 1 98.19 24 LEU B C 1
ATOM 1064 O O . LEU B 1 24 ? 10.562 15.734 7.547 1 98.19 24 LEU B O 1
ATOM 10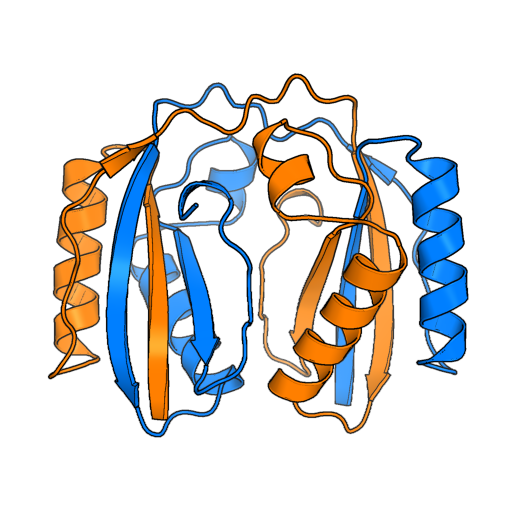68 N N . LYS B 1 25 ? 9.07 17.156 8.43 1 97.75 25 LYS B N 1
ATOM 1069 C CA . LYS B 1 25 ? 9.969 18.297 8.297 1 97.75 25 LYS B CA 1
ATOM 1070 C C . LYS B 1 25 ? 11.227 18.109 9.148 1 97.75 25 LYS B C 1
ATOM 1072 O O . LYS B 1 25 ? 12.297 18.594 8.797 1 97.75 25 LYS B O 1
ATOM 1077 N N . THR B 1 26 ? 11.039 17.453 10.25 1 96.81 26 THR B N 1
ATOM 1078 C CA . THR B 1 26 ? 12.172 17.203 11.133 1 96.81 26 THR B CA 1
ATOM 1079 C C . THR B 1 26 ? 13.148 16.219 10.5 1 96.81 26 THR B C 1
ATOM 1081 O O . THR B 1 26 ? 14.352 16.297 10.727 1 96.81 26 THR B O 1
ATOM 1084 N N . VAL B 1 27 ? 12.711 15.383 9.695 1 95.5 27 VAL B N 1
ATOM 1085 C CA . VAL B 1 27 ? 13.523 14.32 9.102 1 95.5 27 VAL B CA 1
ATOM 1086 C C . VAL B 1 27 ? 14.07 14.773 7.754 1 95.5 27 VAL B C 1
ATOM 1088 O O . VAL B 1 27 ? 15.227 14.508 7.422 1 95.5 27 VAL B O 1
ATOM 1091 N N . PHE B 1 28 ? 13.227 15.414 7.02 1 96.81 28 PHE B N 1
ATOM 1092 C CA . PHE B 1 28 ? 13.586 15.867 5.68 1 96.81 28 PHE B CA 1
ATOM 1093 C C . PHE B 1 28 ? 13.547 17.391 5.594 1 96.81 28 PHE B C 1
ATOM 1095 O O . PHE B 1 28 ? 12.477 17.984 5.492 1 96.81 28 PHE B O 1
ATOM 1102 N N . SER B 1 29 ? 14.656 18 5.473 1 94.12 29 SER B N 1
ATOM 1103 C CA . SER B 1 29 ? 14.805 19.453 5.66 1 94.12 29 SER B CA 1
ATOM 1104 C C . SER B 1 29 ? 14.258 20.219 4.465 1 94.12 29 SER B C 1
ATOM 1106 O O . SER B 1 29 ? 13.789 21.359 4.613 1 94.12 29 SER B O 1
ATOM 1108 N N . ASP B 1 30 ? 14.266 19.719 3.258 1 97.62 30 ASP B N 1
ATOM 1109 C CA . ASP B 1 30 ? 13.859 20.453 2.064 1 97.62 30 ASP B CA 1
ATOM 1110 C C . ASP B 1 30 ? 12.461 20.047 1.613 1 97.62 30 ASP B C 1
ATOM 1112 O O . ASP B 1 30 ? 12.062 20.328 0.484 1 97.62 30 ASP B O 1
ATOM 1116 N N . ILE B 1 31 ? 11.742 19.438 2.457 1 98.12 31 ILE B N 1
ATOM 1117 C CA . ILE B 1 31 ? 10.445 18.875 2.09 1 98.12 31 ILE B CA 1
ATOM 1118 C C . ILE B 1 31 ? 9.43 20 1.887 1 98.12 31 ILE B C 1
ATOM 1120 O O . ILE B 1 31 ? 9.406 20.969 2.645 1 98.12 31 ILE B O 1
ATOM 1124 N N . THR B 1 32 ? 8.633 19.891 0.846 1 98.38 32 THR B N 1
ATOM 1125 C CA . THR B 1 32 ? 7.496 20.766 0.577 1 98.38 32 THR B CA 1
ATOM 1126 C C . THR B 1 32 ? 6.211 19.953 0.457 1 98.38 32 THR B C 1
ATOM 1128 O O . THR B 1 32 ? 6.246 18.766 0.143 1 98.38 32 THR B O 1
ATOM 1131 N N . PHE B 1 33 ? 5.074 20.672 0.701 1 98.12 33 PHE B N 1
ATOM 1132 C CA . PHE B 1 33 ? 3.785 19.984 0.698 1 98.12 33 PHE B CA 1
ATOM 1133 C C . PHE B 1 33 ? 2.795 20.703 -0.21 1 98.12 33 PHE B C 1
ATOM 1135 O O . PHE B 1 33 ? 2.834 21.938 -0.333 1 98.12 33 PHE B O 1
ATOM 1142 N N . THR B 1 34 ? 2.02 19.938 -0.838 1 96.81 34 THR B N 1
ATOM 1143 C CA . THR B 1 34 ? 0.852 20.516 -1.484 1 96.81 34 THR B CA 1
ATOM 1144 C C . THR B 1 34 ? -0.229 20.844 -0.456 1 96.81 34 THR B C 1
ATOM 1146 O O . THR B 1 34 ? -0.134 20.438 0.702 1 96.81 34 THR B O 1
ATOM 1149 N N . GLN B 1 35 ? -1.225 21.547 -0.916 1 96.31 35 GLN B N 1
ATOM 1150 C CA . GLN B 1 35 ? -2.379 21.797 -0.059 1 96.31 35 GLN B CA 1
ATOM 1151 C C . GLN B 1 35 ? -3.178 20.516 0.171 1 96.31 35 GLN B C 1
ATOM 1153 O O . GLN B 1 35 ? -3.412 19.75 -0.764 1 96.31 35 GLN B O 1
ATOM 1158 N N . PRO B 1 36 ? -3.533 20.281 1.452 1 96.06 36 PRO B N 1
ATOM 1159 C CA . PRO B 1 36 ? -4.371 19.109 1.7 1 96.06 36 PRO B CA 1
ATOM 1160 C C . PRO B 1 36 ? -5.715 19.188 0.976 1 96.06 36 PRO B C 1
ATOM 1162 O O . PRO B 1 36 ? -6.297 20.266 0.847 1 96.06 36 PRO B O 1
ATOM 1165 N N . GLN B 1 37 ? -6.16 17.953 0.551 1 94.81 37 GLN B N 1
ATOM 1166 C CA . GLN B 1 37 ? -7.43 17.859 -0.163 1 94.81 37 GLN B CA 1
ATOM 1167 C C . GLN B 1 37 ? -8.312 16.766 0.439 1 94.81 37 GLN B C 1
ATOM 1169 O O . GLN B 1 37 ? -7.824 15.695 0.817 1 94.81 37 GLN B O 1
ATOM 1174 N N . TRP B 1 38 ? -9.594 17.141 0.524 1 91.88 38 TRP B N 1
ATOM 1175 C CA . TRP B 1 38 ? -10.57 16.172 0.993 1 91.88 38 TRP B CA 1
ATOM 1176 C C . TRP B 1 38 ? -10.984 15.234 -0.136 1 91.88 38 TRP B C 1
ATOM 1178 O O . TRP B 1 38 ? -11.289 15.68 -1.245 1 91.88 38 TRP B O 1
ATOM 1188 N N . THR B 1 39 ? -10.898 13.945 0.148 1 85.19 39 THR B N 1
ATOM 1189 C CA . THR B 1 39 ? -11.32 12.953 -0.835 1 85.19 39 THR B CA 1
ATOM 1190 C C . THR B 1 39 ? -12.289 11.953 -0.214 1 85.19 39 THR B C 1
ATOM 1192 O O . THR B 1 39 ? -12.289 11.758 1.003 1 85.19 39 THR B O 1
ATOM 1195 N N . GLU B 1 40 ? -13.203 11.43 -1.047 1 80 40 GLU B N 1
ATOM 1196 C CA . GLU B 1 40 ? -14.109 10.375 -0.585 1 80 40 GLU B CA 1
ATOM 1197 C C . GLU B 1 40 ? -13.383 9.039 -0.478 1 80 40 GLU B C 1
ATOM 1199 O O . GLU B 1 40 ? -12.461 8.758 -1.253 1 80 40 GLU B O 1
ATOM 1204 N N . PRO B 1 41 ? -13.773 8.305 0.573 1 76.12 41 PRO B N 1
ATOM 1205 C CA . PRO B 1 41 ? -13.18 6.969 0.612 1 76.12 41 PRO B CA 1
ATOM 1206 C C . PRO B 1 41 ? -13.453 6.168 -0.66 1 76.12 41 PRO B C 1
ATOM 1208 O O . PRO B 1 41 ? -14.477 6.367 -1.315 1 76.12 41 PRO B O 1
ATOM 1211 N N . ILE B 1 42 ? -12.43 5.566 -1.172 1 61.34 42 ILE B N 1
ATOM 1212 C CA . ILE B 1 42 ? -12.641 4.707 -2.33 1 61.34 42 ILE B CA 1
ATOM 1213 C C . ILE B 1 42 ? -13.703 3.658 -2.004 1 61.34 42 ILE B C 1
ATOM 1215 O O . ILE B 1 42 ? -13.594 2.947 -1.003 1 61.34 42 ILE B O 1
ATOM 1219 N N . GLY B 1 43 ? -15.055 3.979 -2.338 1 54.88 43 GLY B N 1
ATOM 1220 C CA . GLY B 1 43 ? -16.25 3.182 -2.088 1 54.88 43 GLY B CA 1
ATOM 1221 C C . GLY B 1 43 ? -15.969 1.692 -2.037 1 54.88 43 GLY B C 1
ATOM 1222 O O . GLY B 1 43 ? -15.086 1.196 -2.732 1 54.88 43 GLY B O 1
ATOM 1223 N N . VAL B 1 44 ? -16 1.11 -0.881 1 51.94 44 VAL B N 1
ATOM 1224 C CA . VAL B 1 44 ? -16.094 -0.343 -0.783 1 51.94 44 VAL B CA 1
ATOM 1225 C C . VAL B 1 44 ? -17.344 -0.833 -1.492 1 51.94 44 VAL B C 1
ATOM 1227 O O . VAL B 1 44 ? -18.438 -0.8 -0.922 1 51.94 44 VAL B O 1
ATOM 1230 N N . VAL B 1 45 ? -17.797 -0.251 -2.471 1 51.34 45 VAL B N 1
ATOM 1231 C CA . VAL B 1 45 ? -18.828 -1.068 -3.08 1 51.34 45 VAL B CA 1
ATOM 1232 C C . VAL B 1 45 ? -18.281 -2.453 -3.41 1 51.34 45 VAL B C 1
ATOM 1234 O O . VAL B 1 45 ? -18.984 -3.289 -3.979 1 51.34 45 VAL B O 1
ATOM 1237 N N . SER B 1 46 ? -17.125 -2.73 -2.922 1 58.72 46 SER B N 1
ATOM 1238 C CA . SER B 1 46 ? -16.609 -3.838 -3.717 1 58.72 46 SER B CA 1
ATOM 1239 C C . SER B 1 46 ? -16.844 -5.176 -3.018 1 58.72 46 SER B C 1
ATOM 1241 O O . SER B 1 46 ? -17.062 -5.215 -1.807 1 58.72 46 SER B O 1
ATOM 1243 N N . ASP B 1 47 ? -17.016 -6.242 -3.746 1 72.44 47 ASP B N 1
ATOM 1244 C CA . ASP B 1 47 ? -17.109 -7.656 -3.389 1 72.44 47 ASP B CA 1
ATOM 1245 C C . ASP B 1 47 ? -16 -8.055 -2.424 1 72.44 47 ASP B C 1
ATOM 1247 O O . ASP B 1 47 ? -15.07 -7.277 -2.186 1 72.44 47 ASP B O 1
ATOM 1251 N N . ARG B 1 48 ? -16.266 -8.977 -1.714 1 87.38 48 ARG B N 1
ATOM 1252 C CA . ARG B 1 48 ? -15.258 -9.633 -0.897 1 87.38 48 ARG B CA 1
ATOM 1253 C C . ARG B 1 48 ? -13.93 -9.742 -1.65 1 87.38 48 ARG B C 1
ATOM 1255 O O . ARG B 1 48 ? -13.914 -9.734 -2.883 1 87.38 48 ARG B O 1
ATOM 1262 N N . TYR B 1 49 ? -12.891 -9.656 -0.88 1 91.06 49 TYR B N 1
ATOM 1263 C CA . TYR B 1 49 ? -11.57 -9.875 -1.455 1 91.06 49 TYR B CA 1
ATOM 1264 C C . TYR B 1 49 ? -11.148 -11.336 -1.323 1 91.06 49 TYR B C 1
ATOM 1266 O O . TYR B 1 49 ? -11.508 -12.008 -0.354 1 91.06 49 TYR B O 1
ATOM 1274 N N . LEU B 1 50 ? -10.477 -11.773 -2.359 1 94.44 50 LEU B N 1
ATOM 1275 C CA . LEU B 1 50 ? -9.68 -12.984 -2.238 1 94.44 50 LEU B CA 1
ATOM 1276 C C . LEU B 1 50 ? -8.195 -12.648 -2.135 1 94.44 50 LEU B C 1
ATOM 1278 O O . LEU B 1 50 ? -7.664 -11.906 -2.963 1 94.44 50 LEU B O 1
ATOM 1282 N N . ASN B 1 51 ? -7.594 -13.109 -1.016 1 94.44 51 ASN B N 1
ATOM 1283 C CA . ASN B 1 51 ? -6.199 -12.773 -0.747 1 94.44 51 ASN B CA 1
ATOM 1284 C C . ASN B 1 51 ? -5.359 -14.016 -0.483 1 94.44 51 ASN B C 1
ATOM 1286 O O . ASN B 1 51 ? -5.879 -15.031 -0.009 1 94.44 51 ASN B O 1
ATOM 1290 N N . CYS B 1 52 ? -4.059 -13.922 -0.759 1 95.75 52 CYS B N 1
ATOM 1291 C CA . CYS B 1 52 ? -3.102 -14.93 -0.316 1 95.75 52 CYS B CA 1
ATOM 1292 C C . CYS B 1 52 ? -1.703 -14.336 -0.19 1 95.75 52 CYS B C 1
ATOM 1294 O O . CYS B 1 52 ? -1.467 -13.203 -0.601 1 95.75 52 CYS B O 1
ATOM 1296 N N . LEU B 1 53 ? -0.875 -15.086 0.451 1 96.38 53 LEU B N 1
ATOM 1297 C CA . LEU B 1 53 ? 0.527 -14.703 0.58 1 96.38 53 LEU B CA 1
ATOM 1298 C C . LEU B 1 53 ? 1.41 -15.555 -0.323 1 96.38 53 LEU B C 1
ATOM 1300 O O . LEU B 1 53 ? 1.037 -16.672 -0.686 1 96.38 53 LEU B O 1
ATOM 1304 N N . ALA B 1 54 ? 2.5 -15 -0.616 1 97.88 54 ALA B N 1
ATOM 1305 C CA . ALA B 1 54 ? 3.523 -15.734 -1.352 1 97.88 54 ALA B CA 1
ATOM 1306 C C . ALA B 1 54 ? 4.906 -15.516 -0.741 1 97.88 54 ALA B C 1
ATOM 1308 O O . ALA B 1 54 ? 5.219 -14.414 -0.286 1 97.88 54 ALA B O 1
ATOM 1309 N N . ASN B 1 55 ? 5.652 -16.547 -0.771 1 97.88 55 ASN B N 1
ATOM 1310 C CA . ASN B 1 55 ? 7.02 -16.516 -0.261 1 97.88 55 ASN B CA 1
ATOM 1311 C C . ASN B 1 55 ? 8.016 -17 -1.307 1 97.88 55 ASN B C 1
ATOM 1313 O O . ASN B 1 55 ? 7.75 -17.969 -2.029 1 97.88 55 ASN B O 1
ATOM 1317 N N . PHE B 1 56 ? 9.133 -16.281 -1.378 1 98.12 56 PHE B N 1
ATOM 1318 C CA . PHE B 1 56 ? 10.195 -16.672 -2.305 1 98.12 56 PHE B CA 1
ATOM 1319 C C . PHE B 1 56 ? 11.5 -15.969 -1.951 1 98.12 56 PHE B C 1
ATOM 1321 O O . PHE B 1 56 ? 11.555 -15.18 -1.006 1 98.12 56 PHE B O 1
ATOM 1328 N N . THR B 1 57 ? 12.547 -16.328 -2.652 1 97.31 57 THR B N 1
ATOM 1329 C CA . THR B 1 57 ? 13.844 -15.68 -2.525 1 97.31 57 THR B CA 1
ATOM 1330 C C . THR B 1 57 ? 14.219 -14.961 -3.822 1 97.31 57 THR B C 1
ATOM 1332 O O . THR B 1 57 ? 13.781 -15.359 -4.902 1 97.31 57 THR B O 1
ATOM 1335 N N . THR B 1 58 ? 14.891 -13.773 -3.645 1 96.81 58 THR B N 1
ATOM 1336 C CA . THR B 1 58 ? 15.336 -13.047 -4.824 1 96.81 58 THR B CA 1
ATOM 1337 C C . THR B 1 58 ? 16.594 -12.227 -4.512 1 96.81 58 THR B C 1
ATOM 1339 O O . THR B 1 58 ? 16.906 -11.992 -3.346 1 96.81 58 THR B O 1
ATOM 1342 N N . SER B 1 59 ? 17.328 -11.867 -5.559 1 95.75 59 SER B N 1
ATOM 1343 C CA . SER B 1 59 ? 18.484 -10.984 -5.414 1 95.75 59 SER B CA 1
ATOM 1344 C C . SER B 1 59 ? 18.141 -9.555 -5.797 1 95.75 59 SER B C 1
ATOM 1346 O O . SER B 1 59 ? 18.969 -8.648 -5.68 1 95.75 59 SER B O 1
ATOM 1348 N N . LEU B 1 60 ? 16.906 -9.312 -6.207 1 95.44 60 LEU B N 1
ATOM 1349 C CA . LEU B 1 60 ? 16.453 -7.984 -6.602 1 95.44 60 LEU B CA 1
ATOM 1350 C C . LEU B 1 60 ? 16.422 -7.039 -5.406 1 95.44 60 LEU B C 1
ATOM 1352 O O . LEU B 1 60 ? 16.047 -7.441 -4.301 1 95.44 60 LEU B O 1
ATOM 1356 N N . SER B 1 61 ? 16.844 -5.773 -5.648 1 93.88 61 SER B N 1
ATOM 1357 C CA . SER B 1 61 ? 16.609 -4.746 -4.637 1 93.88 61 SER B CA 1
ATOM 1358 C C . SER B 1 61 ? 15.109 -4.523 -4.406 1 93.88 61 SER B C 1
ATOM 1360 O O . SER B 1 61 ? 14.289 -4.938 -5.227 1 93.88 61 SER B O 1
ATOM 1362 N N . LEU B 1 62 ? 14.812 -3.922 -3.299 1 92.94 62 LEU B N 1
ATOM 1363 C CA . LEU B 1 62 ? 13.414 -3.615 -3.025 1 92.94 62 LEU B CA 1
ATOM 1364 C C . LEU B 1 62 ? 12.797 -2.818 -4.168 1 92.94 62 LEU B C 1
ATOM 1366 O O . LEU B 1 62 ? 11.664 -3.084 -4.578 1 92.94 62 LEU B O 1
ATOM 1370 N N . GLN B 1 63 ? 13.539 -1.872 -4.648 1 91.12 63 GLN B N 1
ATOM 1371 C CA . GLN B 1 63 ? 13.07 -1.043 -5.754 1 91.12 63 GLN B CA 1
ATOM 1372 C C . GLN B 1 63 ? 12.789 -1.887 -6.992 1 91.12 63 GLN B C 1
ATOM 1374 O O . GLN B 1 63 ? 11.742 -1.733 -7.629 1 91.12 63 GLN B O 1
ATOM 1379 N N . GLN B 1 64 ? 13.656 -2.738 -7.328 1 93.31 64 GLN B N 1
ATOM 1380 C CA . GLN B 1 64 ? 13.508 -3.604 -8.492 1 93.31 64 GLN B CA 1
ATOM 1381 C C . GLN B 1 64 ? 12.328 -4.555 -8.32 1 93.31 64 GLN B C 1
ATOM 1383 O O . GLN B 1 64 ? 11.609 -4.84 -9.281 1 93.31 64 GLN B O 1
ATOM 1388 N N . LEU B 1 65 ? 12.219 -5.039 -7.117 1 95 65 LEU B N 1
ATOM 1389 C CA . LEU B 1 65 ? 11.125 -5.961 -6.824 1 95 65 LEU B CA 1
ATOM 1390 C C . LEU B 1 65 ? 9.781 -5.27 -6.988 1 95 65 LEU B C 1
ATOM 1392 O O . LEU B 1 65 ? 8.875 -5.812 -7.629 1 95 65 LEU B O 1
ATOM 1396 N N . VAL B 1 66 ? 9.648 -4.129 -6.469 1 93 66 VAL B N 1
ATOM 1397 C CA . VAL B 1 66 ? 8.414 -3.359 -6.57 1 93 66 VAL B CA 1
ATOM 1398 C C . VAL B 1 66 ? 8.078 -3.115 -8.039 1 93 66 VAL B C 1
ATOM 1400 O O . VAL B 1 66 ? 6.93 -3.287 -8.453 1 93 66 VAL B O 1
ATOM 1403 N N . GLN B 1 67 ? 9.055 -2.791 -8.773 1 92.88 67 GLN B N 1
ATOM 1404 C CA . GLN B 1 67 ? 8.844 -2.553 -10.195 1 92.88 67 GLN B CA 1
ATOM 1405 C C . GLN B 1 67 ? 8.359 -3.816 -10.906 1 92.88 67 GLN B C 1
ATOM 1407 O O . GLN B 1 67 ? 7.477 -3.758 -11.766 1 92.88 67 GLN B O 1
ATOM 1412 N N . GLN B 1 68 ? 8.992 -4.891 -10.562 1 95 68 GLN B N 1
ATOM 1413 C CA . GLN B 1 68 ? 8.602 -6.16 -11.164 1 95 68 GLN B CA 1
ATOM 1414 C C . GLN B 1 68 ? 7.145 -6.492 -10.852 1 95 68 GLN B C 1
ATOM 1416 O O . GLN B 1 68 ? 6.414 -6.977 -11.719 1 95 68 GLN B O 1
ATOM 1421 N N . LEU B 1 69 ? 6.707 -6.324 -9.641 1 95.31 69 LEU B N 1
ATOM 1422 C CA . LEU B 1 69 ? 5.328 -6.578 -9.25 1 95.31 69 LEU B CA 1
ATOM 1423 C C . LEU B 1 69 ? 4.371 -5.645 -9.984 1 95.31 69 LEU B C 1
ATOM 1425 O O . LEU B 1 69 ? 3.309 -6.07 -10.445 1 95.31 69 LEU B O 1
ATOM 1429 N N . LYS B 1 70 ? 4.781 -4.453 -10.133 1 92.62 70 LYS B N 1
ATOM 1430 C CA . LYS B 1 70 ? 3.963 -3.486 -10.859 1 92.62 70 LYS B CA 1
ATOM 1431 C C . LYS B 1 70 ? 3.807 -3.889 -12.32 1 92.62 70 LYS B C 1
ATOM 1433 O O . LYS B 1 70 ? 2.736 -3.717 -12.906 1 92.62 70 LYS B O 1
ATOM 1438 N N . ASP B 1 71 ? 4.867 -4.32 -12.867 1 94.06 71 ASP B N 1
ATOM 1439 C CA . ASP B 1 71 ? 4.816 -4.793 -14.25 1 94.06 71 ASP B CA 1
ATOM 1440 C C . ASP B 1 71 ? 3.793 -5.914 -14.406 1 94.06 71 ASP B C 1
ATOM 1442 O O . ASP B 1 71 ? 3.07 -5.965 -15.406 1 94.06 71 ASP B O 1
ATOM 1446 N N . ILE B 1 72 ? 3.766 -6.777 -13.469 1 96.12 72 ILE B N 1
ATOM 1447 C CA . ILE B 1 72 ? 2.818 -7.887 -13.508 1 96.12 72 ILE B CA 1
ATOM 1448 C C . ILE B 1 72 ? 1.393 -7.352 -13.398 1 96.12 72 ILE B C 1
ATOM 1450 O O . ILE B 1 72 ? 0.51 -7.758 -14.156 1 96.12 72 ILE B O 1
ATOM 1454 N N . GLU B 1 73 ? 1.106 -6.438 -12.453 1 95.75 73 GLU B N 1
ATOM 1455 C CA . GLU B 1 73 ? -0.207 -5.812 -12.328 1 95.75 73 GLU B CA 1
ATOM 1456 C C . GLU B 1 73 ? -0.645 -5.168 -13.633 1 95.75 73 GLU B C 1
ATOM 1458 O O . GLU B 1 73 ? -1.777 -5.359 -14.078 1 95.75 73 GLU B O 1
ATOM 1463 N N . THR B 1 74 ? 0.292 -4.422 -14.219 1 93.31 74 THR B N 1
ATOM 1464 C CA . THR B 1 74 ? 0.019 -3.717 -15.461 1 93.31 74 THR B CA 1
ATOM 1465 C C . THR B 1 74 ? -0.299 -4.703 -16.578 1 93.31 74 THR B C 1
ATOM 1467 O O . THR B 1 74 ? -1.24 -4.496 -17.359 1 93.31 74 THR B O 1
ATOM 1470 N N . ALA B 1 75 ? 0.426 -5.727 -16.672 1 95.81 75 ALA B N 1
ATOM 1471 C CA . ALA B 1 75 ? 0.217 -6.754 -17.688 1 95.81 75 ALA B CA 1
ATOM 1472 C C . ALA B 1 75 ? -1.155 -7.406 -17.531 1 95.81 75 ALA B C 1
ATOM 1474 O O . ALA B 1 75 ? -1.761 -7.828 -18.516 1 95.81 75 ALA B O 1
ATOM 1475 N N . MET B 1 76 ? -1.637 -7.473 -16.344 1 96.81 76 MET B N 1
ATOM 1476 C CA . MET B 1 76 ? -2.934 -8.078 -16.062 1 96.81 76 MET B CA 1
ATOM 1477 C C . MET B 1 76 ? -4.062 -7.07 -16.25 1 96.81 76 MET B C 1
ATOM 1479 O O . MET B 1 76 ? -5.238 -7.414 -16.109 1 96.81 76 MET B O 1
ATOM 1483 N N . GLY B 1 77 ? -3.729 -5.867 -16.5 1 94.12 77 GLY B N 1
ATOM 1484 C CA . GLY B 1 77 ? -4.723 -4.848 -16.812 1 94.12 77 GLY B CA 1
ATOM 1485 C C . GLY B 1 77 ? -5.191 -4.082 -15.586 1 94.12 77 GLY B C 1
ATOM 1486 O O . GLY B 1 77 ? -6.215 -3.4 -15.633 1 94.12 77 GLY B O 1
ATOM 1487 N N . ASP B 1 78 ? -4.504 -4.359 -14.469 1 90.69 78 ASP B N 1
ATOM 1488 C CA . ASP B 1 78 ? -4.863 -3.568 -13.297 1 90.69 78 ASP B CA 1
ATOM 1489 C C . ASP B 1 78 ? -4.352 -2.135 -13.422 1 90.69 78 ASP B C 1
ATOM 1491 O O . ASP B 1 78 ? -3.188 -1.913 -13.766 1 90.69 78 ASP B O 1
ATOM 1495 N N . THR B 1 79 ? -5.293 -1.161 -13.227 1 84.94 79 THR B N 1
ATOM 1496 C CA . THR B 1 79 ? -4.926 0.24 -13.406 1 84.94 79 THR B CA 1
ATOM 1497 C C . THR B 1 79 ? -5.352 1.066 -12.195 1 84.94 79 THR B C 1
ATOM 1499 O O . THR B 1 79 ? -6.203 0.64 -11.414 1 84.94 79 THR B O 1
ATOM 1502 N N . HIS B 1 80 ? -4.715 2.191 -12.188 1 79.69 80 HIS B N 1
ATOM 1503 C CA . HIS B 1 80 ? -5.098 3.145 -11.148 1 79.69 80 HIS B CA 1
ATOM 1504 C C . HIS B 1 80 ? -6.551 3.57 -11.297 1 79.69 80 HIS B C 1
ATOM 1506 O O . HIS B 1 80 ? -7.258 3.748 -10.305 1 79.69 80 HIS B O 1
ATOM 1512 N N . GLU B 1 81 ? -6.934 3.668 -12.492 1 81.69 81 GLU B N 1
ATOM 1513 C CA . GLU B 1 81 ? -8.312 4.055 -12.781 1 81.69 81 GLU B CA 1
ATOM 1514 C C . GLU B 1 81 ? -9.297 3.02 -12.242 1 81.69 81 GLU B C 1
ATOM 1516 O O . GLU B 1 81 ? -10.359 3.375 -11.727 1 81.69 81 GLU B O 1
ATOM 1521 N N . ASN B 1 82 ? -9.023 1.769 -12.383 1 83.5 82 ASN B N 1
ATOM 1522 C CA . ASN B 1 82 ? -9.852 0.71 -11.82 1 83.5 82 ASN B CA 1
ATOM 1523 C C . ASN B 1 82 ? -10 0.865 -10.312 1 83.5 82 ASN B C 1
ATOM 1525 O O . ASN B 1 82 ? -11.117 0.796 -9.781 1 83.5 82 ASN B O 1
ATOM 1529 N N . HIS B 1 83 ? -8.945 1.191 -9.648 1 80.75 83 HIS B N 1
ATOM 1530 C CA . HIS B 1 83 ? -8.961 1.296 -8.195 1 80.75 83 HIS B CA 1
ATOM 1531 C C . HIS B 1 83 ? -9.828 2.463 -7.734 1 80.75 83 HIS B C 1
ATOM 1533 O O . HIS B 1 83 ? -10.516 2.367 -6.715 1 80.75 83 HIS B O 1
ATOM 1539 N N . LYS B 1 84 ? -9.781 3.521 -8.477 1 76.5 84 LYS B N 1
ATOM 1540 C CA . LYS B 1 84 ? -10.609 4.684 -8.164 1 76.5 84 LYS B CA 1
ATOM 1541 C C . LYS B 1 84 ? -12.094 4.328 -8.188 1 76.5 84 LYS B C 1
ATOM 1543 O O . LYS B 1 84 ? -12.891 4.91 -7.445 1 76.5 84 LYS B O 1
ATOM 1548 N N . GLN B 1 85 ? -12.43 3.373 -8.992 1 80.81 85 GLN B N 1
ATOM 1549 C CA . GLN B 1 85 ? -13.82 2.938 -9.125 1 80.81 85 GLN B CA 1
ATOM 1550 C C . GLN B 1 85 ? -14.125 1.79 -8.164 1 80.81 85 GLN B C 1
ATOM 1552 O O . GLN B 1 85 ? -15.211 1.21 -8.211 1 80.81 85 GLN B O 1
ATOM 1557 N N . GLY B 1 86 ? -13.133 1.444 -7.469 1 8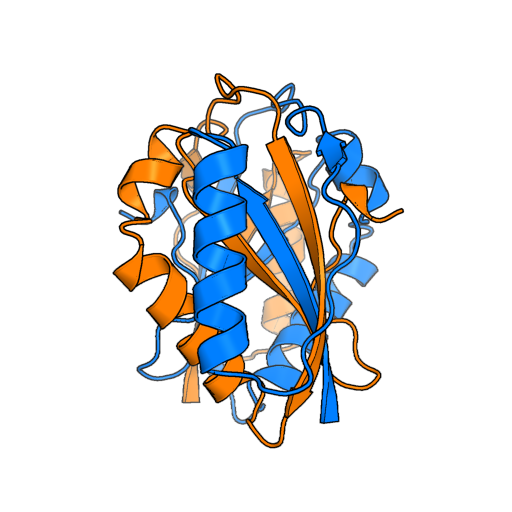0 86 GLY B N 1
ATOM 1558 C CA . GLY B 1 86 ? -13.32 0.379 -6.5 1 80 86 GLY B CA 1
ATOM 1559 C C . GLY B 1 86 ? -13.078 -1.004 -7.074 1 80 86 GLY B C 1
ATOM 1560 O O . GLY B 1 86 ? -13.477 -2.008 -6.48 1 80 86 GLY B O 1
ATOM 1561 N N . ILE B 1 87 ? -12.539 -1.067 -8.258 1 86.88 87 ILE B N 1
ATOM 1562 C CA . ILE B 1 87 ? -12.258 -2.334 -8.93 1 86.88 87 ILE B CA 1
ATOM 1563 C C . ILE B 1 87 ? -10.773 -2.676 -8.781 1 86.88 87 ILE B C 1
ATOM 1565 O O . ILE B 1 87 ? -9.914 -1.923 -9.242 1 86.88 87 ILE B O 1
ATOM 1569 N N . VAL B 1 88 ? -10.492 -3.779 -8.195 1 90.62 88 VAL B N 1
ATOM 1570 C CA . VAL B 1 88 ? -9.125 -4.262 -8.047 1 90.62 88 VAL B CA 1
ATOM 1571 C C . VAL B 1 88 ? -8.977 -5.625 -8.711 1 90.62 88 VAL B C 1
ATOM 1573 O O . VAL B 1 88 ? -9.406 -6.645 -8.156 1 90.62 88 VAL B O 1
ATOM 1576 N N . LEU B 1 89 ? -8.344 -5.641 -9.852 1 94.31 89 LEU B N 1
ATOM 1577 C CA . LEU B 1 89 ? -8.094 -6.918 -10.516 1 94.31 89 LEU B CA 1
ATOM 1578 C C . LEU B 1 89 ? -7.062 -7.734 -9.75 1 94.31 89 LEU B C 1
ATOM 1580 O O . LEU B 1 89 ? -7.281 -8.914 -9.461 1 94.31 89 LEU B O 1
ATOM 1584 N N . ILE B 1 90 ? -5.957 -7.078 -9.445 1 95.19 90 ILE B N 1
ATOM 1585 C CA . ILE B 1 90 ? -4.887 -7.691 -8.664 1 95.19 90 ILE B CA 1
ATOM 1586 C C . ILE B 1 90 ? -4.043 -6.609 -8 1 95.19 90 ILE B C 1
ATOM 1588 O O . ILE B 1 90 ? -3.736 -5.586 -8.617 1 95.19 90 ILE B O 1
ATOM 1592 N N . ASP B 1 91 ? -3.738 -6.734 -6.797 1 92.44 91 ASP B N 1
ATOM 1593 C CA . ASP B 1 91 ? -2.824 -5.898 -6.023 1 92.44 91 ASP B CA 1
ATOM 1594 C C . ASP B 1 91 ? -1.709 -6.73 -5.398 1 92.44 91 ASP B C 1
ATOM 1596 O O . ASP B 1 91 ? -1.977 -7.691 -4.676 1 92.44 91 ASP B O 1
ATOM 1600 N N . LEU B 1 92 ? -0.498 -6.473 -5.785 1 95.19 92 LEU B N 1
ATOM 1601 C CA . LEU B 1 92 ? 0.679 -7.156 -5.262 1 95.19 92 LEU B CA 1
ATOM 1602 C C . LEU B 1 92 ? 1.502 -6.223 -4.379 1 95.19 92 LEU B C 1
ATOM 1604 O O . LEU B 1 92 ? 1.981 -5.188 -4.84 1 95.19 92 LEU B O 1
ATOM 1608 N N . ASP B 1 93 ? 1.623 -6.516 -3.143 1 92.31 93 ASP B N 1
ATOM 1609 C CA . ASP B 1 93 ? 2.357 -5.66 -2.213 1 92.31 93 ASP B CA 1
ATOM 1610 C C . ASP B 1 93 ? 3.479 -6.434 -1.526 1 92.31 93 ASP B C 1
ATOM 1612 O O . ASP B 1 93 ? 3.299 -7.594 -1.146 1 92.31 93 ASP B O 1
ATOM 1616 N N . VAL B 1 94 ? 4.613 -5.766 -1.391 1 93.88 94 VAL B N 1
ATOM 1617 C CA . VAL B 1 94 ? 5.688 -6.355 -0.598 1 93.88 94 VAL B CA 1
ATOM 1618 C C . VAL B 1 94 ? 5.387 -6.184 0.889 1 93.88 94 VAL B C 1
ATOM 1620 O O . VAL B 1 94 ? 5.172 -5.066 1.36 1 93.88 94 VAL B O 1
ATOM 1623 N N . ILE B 1 95 ? 5.371 -7.285 1.598 1 92.38 95 ILE B N 1
ATOM 1624 C CA . ILE B 1 95 ? 5.062 -7.262 3.023 1 92.38 95 ILE B CA 1
ATOM 1625 C C . ILE B 1 95 ? 6.355 -7.309 3.834 1 92.38 95 ILE B C 1
ATOM 1627 O O . ILE B 1 95 ? 6.539 -6.523 4.766 1 92.38 95 ILE B O 1
ATOM 1631 N N . LYS B 1 96 ? 7.168 -8.234 3.463 1 93.25 96 LYS B N 1
ATOM 1632 C CA . LYS B 1 96 ? 8.469 -8.391 4.117 1 93.25 96 LYS B CA 1
ATOM 1633 C C . LYS B 1 96 ? 9.594 -8.484 3.088 1 93.25 96 LYS B C 1
ATOM 1635 O O . LYS B 1 96 ? 9.445 -9.164 2.068 1 93.25 96 LYS B O 1
ATOM 1640 N N . TYR B 1 97 ? 10.664 -7.766 3.309 1 94.69 97 TYR B N 1
ATOM 1641 C CA . TYR B 1 97 ? 11.914 -7.812 2.553 1 94.69 97 TYR B CA 1
ATOM 1642 C C . TYR B 1 97 ? 13.086 -8.172 3.459 1 94.69 97 TYR B C 1
ATOM 1644 O O . TYR B 1 97 ? 13.633 -7.312 4.145 1 94.69 97 TYR B O 1
ATOM 1652 N N . GLY B 1 98 ? 13.422 -9.398 3.312 1 92.81 98 GLY B N 1
ATOM 1653 C CA . GLY B 1 98 ? 14.328 -9.898 4.336 1 92.81 98 GLY B CA 1
ATOM 1654 C C . GLY B 1 98 ? 13.711 -9.891 5.727 1 92.81 98 GLY B C 1
ATOM 1655 O O . GLY B 1 98 ? 12.617 -10.414 5.93 1 92.81 98 GLY B O 1
ATOM 1656 N N . ASP B 1 99 ? 14.383 -9.273 6.633 1 88.75 99 ASP B N 1
ATOM 1657 C CA . ASP B 1 99 ? 13.898 -9.219 8.008 1 88.75 99 ASP B CA 1
ATOM 1658 C C . ASP B 1 99 ? 13.117 -7.934 8.258 1 88.75 99 ASP B C 1
ATOM 1660 O O . ASP B 1 99 ? 12.656 -7.691 9.375 1 88.75 99 ASP B O 1
ATOM 1664 N N . LYS B 1 100 ? 12.93 -7.281 7.219 1 85.75 100 LYS B N 1
ATOM 1665 C CA . LYS B 1 100 ? 12.312 -5.969 7.387 1 85.75 100 LYS B CA 1
ATOM 1666 C C . LYS B 1 100 ? 10.852 -5.98 6.922 1 85.75 100 LYS B C 1
ATOM 1668 O O . LYS B 1 100 ? 10.547 -6.512 5.855 1 85.75 100 LYS B O 1
ATOM 1673 N N . GLU B 1 101 ? 10.016 -5.461 7.727 1 86.56 101 GLU B N 1
ATOM 1674 C CA . GLU B 1 101 ? 8.609 -5.301 7.359 1 86.56 101 GLU B CA 1
ATOM 1675 C C . GLU B 1 101 ? 8.414 -4.062 6.488 1 86.56 101 GLU B C 1
ATOM 1677 O O . GLU B 1 101 ? 8.836 -2.967 6.852 1 86.56 101 GLU B O 1
ATOM 1682 N N . VAL B 1 102 ? 7.863 -4.219 5.328 1 82.88 102 VAL B N 1
ATOM 1683 C CA . VAL B 1 102 ? 7.648 -3.137 4.375 1 82.88 102 VAL B CA 1
ATOM 1684 C C . VAL B 1 102 ? 6.223 -2.609 4.5 1 82.88 102 VAL B C 1
ATOM 1686 O O . VAL B 1 102 ? 6 -1.396 4.504 1 82.88 102 VAL B O 1
ATOM 1689 N N . LYS B 1 103 ? 5.277 -3.471 4.496 1 78.5 103 LYS B N 1
ATOM 1690 C CA . LYS B 1 103 ? 3.863 -3.125 4.625 1 78.5 103 LYS B CA 1
ATOM 1691 C C . LYS B 1 103 ? 3.137 -4.109 5.535 1 78.5 103 LYS B C 1
ATOM 1693 O O . LYS B 1 103 ? 3.414 -5.312 5.504 1 78.5 103 LYS B O 1
ATOM 1698 N N . LYS B 1 104 ? 2.393 -3.406 6.324 1 63.94 104 LYS B N 1
ATOM 1699 C CA . LYS B 1 104 ? 1.586 -4.273 7.176 1 63.94 104 LYS B CA 1
ATOM 1700 C C . LYS B 1 104 ? 0.22 -4.543 6.551 1 63.94 104 LYS B C 1
ATOM 1702 O O . LYS B 1 104 ? -0.41 -3.635 6.008 1 63.94 104 LYS B O 1
ATOM 1707 N N . ILE B 1 105 ? -0.153 -5.754 6.25 1 59.72 105 ILE B N 1
ATOM 1708 C CA . ILE B 1 105 ? -1.447 -6.102 5.672 1 59.72 105 ILE B CA 1
ATOM 1709 C C . ILE B 1 105 ? -2.443 -6.414 6.785 1 59.72 105 ILE B C 1
ATOM 1711 O O . ILE B 1 105 ? -2.123 -7.145 7.727 1 59.72 105 ILE B O 1
ATOM 1715 N N . ALA B 1 106 ? -3.451 -5.684 6.797 1 50.78 106 ALA B N 1
ATOM 1716 C CA . ALA B 1 106 ? -4.504 -5.789 7.805 1 50.78 106 ALA B CA 1
ATOM 1717 C C . ALA B 1 106 ? -4.969 -7.234 7.957 1 50.78 106 ALA B C 1
ATOM 1719 O O . ALA B 1 106 ? -5.258 -7.684 9.07 1 50.78 106 ALA B O 1
ATOM 1720 N N . TRP B 1 107 ? -5.27 -7.945 6.949 1 48.88 107 TRP B N 1
ATOM 1721 C CA . TRP B 1 107 ? -5.945 -9.234 7.074 1 48.88 107 TRP B CA 1
ATOM 1722 C C . TRP B 1 107 ? -4.988 -10.305 7.586 1 48.88 107 TRP B C 1
ATOM 1724 O O . TRP B 1 107 ? -5.406 -11.422 7.906 1 48.88 107 TRP B O 1
ATOM 1734 N N . LEU B 1 108 ? -3.674 -10.117 7.371 1 48.28 108 LEU B N 1
ATOM 1735 C CA . LEU B 1 108 ? -2.764 -11.18 7.785 1 48.28 108 LEU B CA 1
ATOM 1736 C C . LEU B 1 108 ? -2.725 -11.297 9.305 1 48.28 108 LEU B C 1
ATOM 1738 O O . LEU B 1 108 ? -2.086 -12.203 9.844 1 48.28 108 LEU B O 1
ATOM 1742 N N . GLN B 1 109 ? -3.268 -10.602 10.133 1 38.31 109 GLN B N 1
ATOM 1743 C CA . GLN B 1 109 ? -3.107 -11.039 11.516 1 38.31 109 GLN B CA 1
ATOM 1744 C C . GLN B 1 109 ? -3.881 -12.328 11.781 1 38.31 109 GLN B C 1
ATOM 1746 O O . GLN B 1 109 ? -4.992 -12.5 11.281 1 38.31 109 GLN B O 1
#

Radius of gyration: 16.79 Å; Cα contacts (8 Å, |Δi|>4): 431; chains: 2; bounding box: 39×43×34 Å

Foldseek 3Di:
DDDDDDDADDPPTVVVVVVVVVVVCVVPVPDDDDDDDDDDDLDCPDDDDDDDDDDDDDPDDPVRVVVVQVVVCVVQPADPVCVSNVHGPDDDDDQDDVPDGDDDDPVPD/DDDDDDDADDPPTVVVVVVVVVVVCVVPVPDDDDDDDDDDPLDCPDDDDDDDDDDDDDPDDPVRVVVVQVVVCVVQPADPVCVSNVHGPDDDDDQDDVPDGDDDDPVPD